Protein AF-A0AAV4QJQ6-F1 (afdb_monomer)

Mean predicted aligned error: 18.41 Å

Secondary structure (DSSP, 8-state):
--SSSHHHHHHHHHTSSSSS-PPEEP-PPTTEEEEEEEEEEEEETTTEEEEEEEEEEPPTT-EE-TT-EEEEEEPTTEEETTSS-SEEEEEEETTEEES---EEETT---------------------------------EEEE----TTEEEEETTEEP-TTEEEETT-EEEEEESSBTTBEEES-SEEE--SSSPPPGGGS-EEE-TT-

Foldseek 3Di:
DPDDPPVVVVVVVVVVPPFWKDWAFFADAVQKAWWDWDWDWDQDPPPGIDIDTDTDGDDGGDTGTAFDKIKIAGHPQWPFQLDDDRIDIWGHTRHATPPHGHIDGHNDHHDDPPPPPPPDDPDDDDDDDDDDDDDDPPFFWEFEAAPAPQKWKDQVPDTDDHGDIDTAFTKIAIDGPPPPQWDWDADRMDGRHPSYYDDNVNDTDTHGPVD

pLDDT: mean 72.31, std 17.63, range [29.42, 93.31]

Nearest PDB structures (foldseek):
  6sd3-assembly1_P  TM=2.361E-01  e=9.241E+00  Salmonella enterica subsp. enterica serovar Typhimurium

InterPro domains:
  IPR000436 Sushi/SCR/CCP domain [PF00084] (161-206)
  IPR000436 Sushi/SCR/CCP domain [PS50923] (140-208)
  IPR000436 Sushi/SCR/CCP domain [SM00032] (46-103)
  IPR000436 Sushi/SCR/CCP domain [SM00032] (140-206)
  IPR035976 Sushi/SCR/CCP superfamily [SSF57535] (61-105)

Organism: NCBI:txid1538125

Solvent-accessible surface area (backbone atoms only — not comparable to full-atom values): 12825 Å² total; per-residue (Å²): 144,89,81,72,73,67,66,60,55,56,59,62,59,66,67,69,71,79,71,81,70,36,51,16,65,41,63,90,35,62,57,33,37,44,31,47,78,43,83,46,74,49,78,41,100,86,78,44,76,49,74,48,79,42,79,43,76,59,63,71,71,43,75,39,53,50,73,39,74,45,36,37,38,28,39,94,73,24,6,38,47,5,56,76,52,36,60,47,77,28,30,19,51,67,39,37,55,42,65,73,79,43,38,29,53,64,78,42,83,66,75,80,85,76,77,76,82,76,87,65,83,83,81,82,83,86,85,87,83,89,81,91,76,82,93,78,89,71,90,38,44,19,34,40,61,62,84,60,80,51,48,42,42,25,49,82,91,45,74,57,50,70,73,34,75,39,49,62,73,43,50,37,41,56,43,40,68,54,75,88,67,38,44,76,51,66,60,56,59,52,62,30,80,78,55,44,64,58,59,64,84,74,54,47,42,64,41,53,88,88,114

Sequence (211 aa):
MKSFFIIIAFLGILLKTLAENSNCIVYKIYNGAFTESIEKSEWGMFTGTERWLENVQIDIGKTKGHGDYINVTCNTGYSFQGKGLNTNQVQCLNGKFHPNPVCLINGTIYQEETVPISNTSPTVTPETTITPQADDNTTCTCTYEDLNYNLVAYAGLTRLKYGSEVNRGEKVEFYCLLSGFSKLNGPTEITCQNCKAWDPSEFPTCVNPMA

Radius of gyration: 25.13 Å; Cα contacts (8 Å, |Δi|>4): 368; chains: 1; bounding box: 89×36×56 Å

Structure (mmCIF, N/CA/C/O backbone):
data_AF-A0AAV4QJQ6-F1
#
_entry.id   AF-A0AAV4QJQ6-F1
#
loop_
_atom_site.group_PDB
_atom_site.id
_atom_site.type_symbol
_atom_site.label_atom_id
_atom_site.label_alt_id
_atom_site.label_comp_id
_atom_site.label_asym_id
_atom_site.label_entity_id
_atom_site.label_seq_id
_atom_site.pdbx_PDB_ins_code
_atom_site.Cartn_x
_atom_site.Cartn_y
_atom_site.Cartn_z
_atom_site.occupancy
_atom_site.B_iso_or_equiv
_atom_site.auth_seq_id
_atom_site.auth_comp_id
_atom_site.auth_asym_id
_atom_site.auth_atom_id
_atom_site.pdbx_PDB_model_num
ATOM 1 N N . MET A 1 1 ? -58.424 -11.046 -21.304 1.00 44.75 1 MET A N 1
ATOM 2 C CA . MET A 1 1 ? -57.464 -10.507 -20.313 1.00 44.75 1 MET A CA 1
ATOM 3 C C . MET A 1 1 ? -56.280 -11.466 -20.161 1.00 44.75 1 MET A C 1
ATOM 5 O O . MET A 1 1 ? -56.270 -12.265 -19.240 1.00 44.75 1 MET A O 1
ATOM 9 N N . LYS A 1 2 ? -55.319 -11.465 -21.096 1.00 44.31 2 LYS A N 1
ATOM 10 C CA . LYS A 1 2 ? -54.079 -12.274 -21.027 1.00 44.31 2 LYS A CA 1
ATOM 11 C C . LYS A 1 2 ? -52.967 -11.604 -21.856 1.00 44.31 2 LYS A C 1
ATOM 13 O O . LYS A 1 2 ? -52.441 -12.210 -22.772 1.00 44.31 2 LYS A O 1
ATOM 18 N N . SER A 1 3 ? -52.656 -10.332 -21.593 1.00 45.31 3 SER A N 1
ATOM 19 C CA . SER A 1 3 ? -51.601 -9.624 -22.355 1.00 45.31 3 SER A CA 1
ATOM 20 C C . SER A 1 3 ? -50.766 -8.626 -21.551 1.00 45.31 3 SER A C 1
ATOM 22 O O . SER A 1 3 ? -50.006 -7.881 -22.149 1.00 45.31 3 SER A O 1
ATOM 24 N N . PHE A 1 4 ? -50.845 -8.615 -20.216 1.00 39.97 4 PHE A N 1
ATOM 25 C CA . PHE A 1 4 ? -50.049 -7.682 -19.398 1.00 39.97 4 PHE A CA 1
ATOM 26 C C . PHE A 1 4 ? -48.950 -8.340 -18.548 1.00 39.97 4 PHE A C 1
ATOM 28 O O . PHE A 1 4 ? -48.072 -7.644 -18.054 1.00 39.97 4 PHE A O 1
ATOM 35 N N . PHE A 1 5 ? -48.924 -9.672 -18.430 1.00 38.09 5 PHE A N 1
ATOM 36 C CA . PHE A 1 5 ? -47.945 -10.368 -17.580 1.00 38.09 5 PHE A CA 1
ATOM 37 C C . PHE A 1 5 ? -46.619 -10.725 -18.270 1.00 38.09 5 PHE A C 1
ATOM 39 O O . PHE A 1 5 ? -45.656 -11.056 -17.588 1.00 38.09 5 PHE A O 1
ATOM 46 N N . ILE A 1 6 ? -46.528 -10.633 -19.601 1.00 42.44 6 ILE A N 1
ATOM 47 C CA . ILE A 1 6 ? -45.316 -11.047 -20.337 1.00 42.44 6 ILE A CA 1
ATOM 48 C C . ILE A 1 6 ? -44.263 -9.924 -20.388 1.00 42.44 6 ILE A C 1
ATOM 50 O O . ILE A 1 6 ? -43.070 -10.205 -20.437 1.00 42.44 6 ILE A O 1
ATOM 54 N N . ILE A 1 7 ? -44.669 -8.652 -20.289 1.00 42.16 7 ILE A N 1
ATOM 55 C CA . ILE A 1 7 ? -43.737 -7.513 -20.396 1.00 42.16 7 ILE A CA 1
ATOM 56 C C . ILE A 1 7 ? -42.901 -7.341 -19.112 1.00 42.16 7 ILE A C 1
ATOM 58 O O . ILE A 1 7 ? -41.736 -6.956 -19.180 1.00 42.16 7 ILE A O 1
ATOM 62 N N . ILE A 1 8 ? -43.440 -7.707 -17.943 1.00 44.53 8 ILE A N 1
ATOM 63 C CA . ILE A 1 8 ? -42.733 -7.547 -16.658 1.00 44.53 8 ILE A CA 1
ATOM 64 C C . ILE A 1 8 ? -41.643 -8.622 -16.477 1.00 44.53 8 ILE A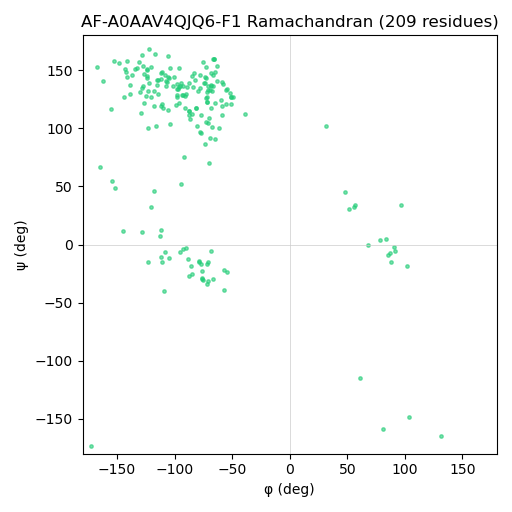 C 1
ATOM 66 O O . ILE A 1 8 ? -40.609 -8.358 -15.866 1.00 44.53 8 ILE A O 1
ATOM 70 N N . ALA A 1 9 ? -41.814 -9.811 -17.066 1.00 42.19 9 ALA A N 1
ATOM 71 C CA . ALA A 1 9 ? -40.825 -10.885 -16.967 1.00 42.19 9 ALA A CA 1
ATOM 72 C C . ALA A 1 9 ? -39.554 -10.607 -17.791 1.00 42.19 9 ALA A C 1
ATOM 74 O O . ALA A 1 9 ? -38.458 -10.948 -17.355 1.00 42.19 9 ALA A O 1
ATOM 75 N N . PHE A 1 10 ? -39.666 -9.936 -18.943 1.00 40.88 10 PHE A N 1
ATOM 76 C CA . PHE A 1 10 ? -38.496 -9.606 -19.767 1.00 40.88 10 PHE A CA 1
ATOM 77 C C . PHE A 1 10 ? -37.670 -8.438 -19.211 1.00 40.88 10 PHE A C 1
ATOM 79 O O . PHE A 1 10 ? -36.449 -8.448 -19.357 1.00 40.88 10 PHE A O 1
ATOM 86 N N . LEU A 1 11 ? -38.287 -7.484 -18.501 1.00 40.75 11 LEU A N 1
ATOM 87 C CA . LEU A 1 11 ? -37.540 -6.411 -17.831 1.00 40.75 11 LEU A CA 1
ATOM 88 C C . LEU A 1 11 ? -36.753 -6.920 -16.608 1.00 40.75 11 LEU A C 1
ATOM 90 O O . LEU A 1 11 ? -35.673 -6.416 -16.316 1.00 40.75 11 LEU A O 1
ATOM 94 N N . GLY A 1 12 ? -37.262 -7.948 -15.920 1.00 36.94 12 GLY A N 1
ATOM 95 C CA . GLY A 1 12 ? -36.580 -8.573 -14.780 1.00 36.94 12 GLY A CA 1
ATOM 96 C C . GLY A 1 12 ? -35.420 -9.499 -15.163 1.00 36.94 12 GLY A C 1
ATOM 97 O O . GLY A 1 12 ? -34.522 -9.719 -14.352 1.00 36.94 12 GLY A O 1
ATOM 98 N N . ILE A 1 13 ? -35.407 -10.027 -16.392 1.00 41.34 13 ILE A N 1
ATOM 99 C CA . ILE A 1 13 ? -34.325 -10.895 -16.888 1.00 41.34 13 ILE A CA 1
ATOM 100 C C . ILE A 1 13 ? -33.188 -10.066 -17.506 1.00 41.34 13 ILE A C 1
ATOM 102 O O . ILE A 1 13 ? -32.036 -10.479 -17.421 1.00 41.34 13 ILE A O 1
ATOM 106 N N . LEU A 1 14 ? -33.462 -8.862 -18.029 1.00 41.78 14 LEU A N 1
ATOM 107 C CA . LEU A 1 14 ? -32.411 -7.989 -18.574 1.00 41.78 14 LEU A CA 1
ATOM 108 C C . LEU A 1 14 ? -31.582 -7.247 -17.503 1.00 41.78 14 LEU A C 1
ATOM 110 O O . LEU A 1 14 ? -30.497 -6.763 -17.805 1.00 41.78 14 LEU A O 1
ATOM 114 N N . LEU A 1 15 ? -32.061 -7.167 -16.256 1.00 40.50 15 LEU A N 1
ATOM 115 C CA . LEU A 1 15 ? -31.358 -6.508 -15.141 1.00 40.50 15 LEU A CA 1
ATOM 116 C C . LEU A 1 15 ? -30.473 -7.454 -14.308 1.00 40.50 15 LEU A C 1
ATOM 118 O O . LEU A 1 15 ? -29.760 -6.989 -13.423 1.00 40.50 15 LEU A O 1
ATOM 122 N N . LYS A 1 16 ? -30.475 -8.766 -14.591 1.00 37.44 16 LYS A N 1
ATOM 123 C CA . LYS A 1 16 ? -29.603 -9.743 -13.909 1.00 37.44 16 LYS A CA 1
ATOM 124 C C . LYS A 1 16 ? -28.241 -9.966 -14.578 1.00 37.44 16 LYS A C 1
ATOM 126 O O . LYS A 1 16 ? -27.417 -10.671 -14.013 1.00 37.44 16 LYS A O 1
ATOM 131 N N . THR A 1 17 ? -27.966 -9.336 -15.718 1.00 42.41 17 THR A N 1
ATOM 132 C CA . THR A 1 17 ? -26.689 -9.443 -16.455 1.00 42.41 17 THR A CA 1
ATOM 133 C C . THR A 1 17 ? -25.964 -8.098 -16.564 1.00 42.41 17 THR A C 1
ATOM 135 O O . THR A 1 17 ? -25.519 -7.709 -17.638 1.00 42.41 17 THR A O 1
ATOM 138 N N . LEU A 1 18 ? -25.871 -7.357 -15.455 1.00 44.66 18 LEU A N 1
ATOM 139 C CA . LEU A 1 18 ? -24.962 -6.204 -15.314 1.00 44.66 18 LEU A CA 1
ATOM 140 C C . LEU A 1 18 ? -24.088 -6.284 -14.052 1.00 44.66 18 LEU A C 1
ATOM 142 O O . LEU A 1 18 ? -23.409 -5.322 -13.702 1.00 44.66 18 LEU A O 1
ATOM 146 N N . ALA A 1 19 ? -24.078 -7.430 -13.375 1.00 52.38 19 ALA A N 1
ATOM 147 C CA . ALA A 1 19 ? -22.973 -7.794 -12.504 1.00 52.38 19 ALA A CA 1
ATOM 148 C C . ALA A 1 19 ? -22.024 -8.695 -13.311 1.00 52.38 19 ALA A C 1
ATOM 150 O O . ALA A 1 19 ? -22.484 -9.413 -14.190 1.00 52.38 19 ALA A O 1
ATOM 151 N N . GLU A 1 20 ? -20.736 -8.686 -12.968 1.00 57.84 20 GLU A N 1
ATOM 152 C CA . GLU A 1 20 ? -19.750 -9.730 -13.326 1.00 57.84 20 GLU A CA 1
ATOM 153 C C . GLU A 1 20 ? -18.852 -9.515 -14.552 1.00 57.84 20 GLU A C 1
ATOM 155 O O . GLU A 1 20 ? -18.457 -10.481 -15.180 1.00 57.84 20 GLU A O 1
ATOM 160 N N . ASN A 1 21 ? -18.446 -8.279 -14.863 1.00 62.12 21 ASN A N 1
ATOM 161 C CA . ASN A 1 21 ? -17.203 -8.023 -15.621 1.00 62.12 21 ASN A CA 1
ATOM 162 C C . ASN A 1 21 ? -16.608 -6.651 -15.251 1.00 62.12 21 ASN A C 1
ATOM 164 O O . ASN A 1 21 ? -16.321 -5.819 -16.109 1.00 62.12 21 ASN A O 1
ATOM 168 N N . SER A 1 22 ? -16.487 -6.356 -13.954 1.00 79.00 22 SER A N 1
ATOM 169 C CA . SER A 1 22 ? -15.869 -5.107 -13.501 1.00 79.00 22 SER A CA 1
ATOM 170 C C . SER A 1 22 ? -14.343 -5.183 -13.582 1.00 79.00 22 SER A C 1
ATOM 172 O O . SER A 1 22 ? -13.722 -6.160 -13.153 1.00 79.00 22 SER A O 1
ATOM 174 N N . ASN A 1 23 ? -13.747 -4.117 -14.117 1.00 84.88 23 ASN A N 1
ATOM 175 C CA . ASN A 1 23 ? -12.301 -3.921 -14.150 1.00 84.88 23 ASN A CA 1
ATOM 176 C C . ASN A 1 23 ? -11.760 -3.690 -12.734 1.00 84.88 23 ASN A C 1
ATOM 178 O O . ASN A 1 23 ? -12.422 -3.070 -11.901 1.00 84.88 23 ASN A O 1
ATOM 182 N N . CYS A 1 24 ? -10.537 -4.140 -12.477 1.00 85.62 24 CYS A N 1
ATOM 183 C CA . CYS A 1 24 ? -9.849 -3.932 -11.210 1.00 85.62 24 CYS A CA 1
ATOM 184 C C . CYS A 1 24 ? -8.991 -2.679 -11.287 1.00 85.62 24 CYS A C 1
ATOM 186 O O . CYS A 1 24 ? -8.282 -2.465 -12.269 1.00 85.62 24 CYS A O 1
ATOM 188 N N . ILE A 1 25 ? -9.032 -1.862 -10.242 1.00 83.31 25 ILE A N 1
ATOM 189 C CA . ILE A 1 25 ? -8.206 -0.660 -10.138 1.00 83.31 25 ILE A CA 1
ATOM 190 C C . ILE A 1 25 ? -6.931 -1.027 -9.385 1.00 83.31 25 ILE A C 1
ATOM 192 O O . ILE A 1 25 ? -6.991 -1.602 -8.301 1.00 83.31 25 ILE A O 1
ATOM 196 N N . VAL A 1 26 ? -5.776 -0.694 -9.952 1.00 83.56 26 VAL A N 1
ATOM 197 C CA . VAL A 1 26 ? -4.468 -0.838 -9.311 1.00 83.56 26 VAL A CA 1
ATOM 198 C C . VAL A 1 26 ? -4.407 0.100 -8.109 1.00 83.56 26 VAL A C 1
ATOM 200 O O . VAL A 1 26 ? -4.561 1.315 -8.244 1.00 83.56 26 VAL A O 1
ATOM 203 N N . TYR A 1 27 ? -4.168 -0.471 -6.932 1.00 79.38 27 TYR A N 1
ATOM 204 C CA . TYR A 1 27 ? -4.063 0.249 -5.665 1.00 79.38 27 TYR A CA 1
ATOM 205 C C . TYR A 1 27 ? -2.709 0.006 -4.994 1.00 79.38 27 TYR A C 1
ATOM 207 O O . TYR A 1 27 ? -1.937 -0.868 -5.384 1.00 79.38 27 TYR A O 1
ATOM 215 N N . LYS A 1 28 ? -2.396 0.794 -3.965 1.00 77.06 28 LYS A N 1
ATOM 216 C CA . LYS A 1 28 ? -1.140 0.661 -3.220 1.00 77.06 28 LYS A CA 1
ATOM 217 C C . LYS A 1 28 ? -1.155 -0.593 -2.339 1.00 77.06 28 LYS A C 1
ATOM 219 O O . LYS A 1 28 ? -2.037 -0.742 -1.498 1.00 77.06 28 LYS A O 1
ATOM 224 N N . ILE A 1 29 ? -0.148 -1.456 -2.477 1.00 77.94 29 ILE A N 1
ATOM 225 C CA . ILE A 1 29 ? 0.049 -2.636 -1.621 1.00 77.94 29 ILE A CA 1
ATOM 226 C C . ILE A 1 29 ? 1.051 -2.282 -0.516 1.00 77.94 29 ILE A C 1
ATOM 228 O O . ILE A 1 29 ? 2.077 -1.652 -0.764 1.00 77.94 29 ILE A O 1
ATOM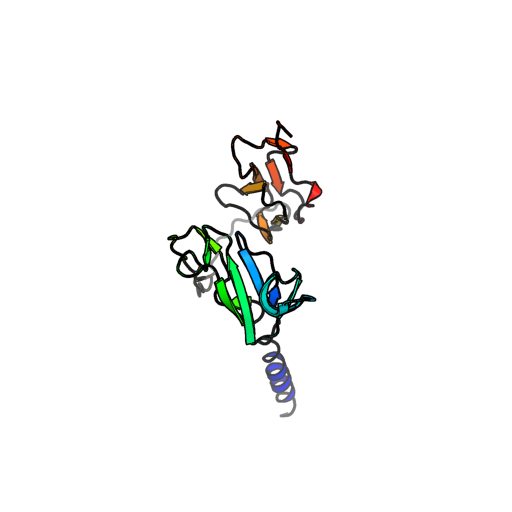 232 N N . TYR A 1 30 ? 0.769 -2.664 0.731 1.00 73.44 30 TYR A N 1
ATOM 233 C CA . TYR A 1 30 ? 1.729 -2.466 1.819 1.00 73.44 30 TYR A CA 1
ATOM 234 C C . TYR A 1 30 ? 2.897 -3.442 1.665 1.00 73.44 30 TYR A C 1
ATOM 236 O O . TYR A 1 30 ? 2.662 -4.630 1.480 1.00 73.44 30 TYR A O 1
ATOM 244 N N . ASN A 1 31 ? 4.137 -2.948 1.753 1.00 83.44 31 ASN A N 1
ATOM 245 C CA . ASN A 1 31 ? 5.369 -3.719 1.537 1.00 83.44 31 ASN A CA 1
ATOM 246 C C . ASN A 1 31 ? 5.451 -4.435 0.183 1.00 83.44 31 ASN A C 1
ATOM 248 O O . ASN A 1 31 ? 6.058 -5.500 0.088 1.00 83.44 31 ASN A O 1
ATOM 252 N N . GLY A 1 32 ? 4.855 -3.857 -0.855 1.00 85.88 32 GLY A N 1
ATOM 253 C CA . GLY A 1 32 ? 4.964 -4.356 -2.215 1.00 85.88 32 GLY A CA 1
ATOM 254 C C . GLY A 1 32 ? 4.328 -3.412 -3.223 1.00 85.88 32 GLY A C 1
ATOM 255 O O . GLY A 1 32 ? 3.899 -2.312 -2.884 1.00 85.88 32 GLY A O 1
ATOM 256 N N . ALA A 1 33 ? 4.262 -3.846 -4.471 1.00 89.25 33 ALA A N 1
ATOM 257 C CA . ALA A 1 33 ? 3.616 -3.110 -5.544 1.00 89.25 33 ALA A CA 1
ATOM 258 C C . ALA A 1 33 ? 3.107 -4.062 -6.622 1.00 89.25 33 ALA A C 1
ATOM 260 O O . ALA A 1 33 ? 3.617 -5.173 -6.783 1.00 89.25 33 ALA A O 1
ATOM 261 N N . PHE A 1 34 ? 2.132 -3.592 -7.394 1.00 91.69 34 PHE A N 1
ATOM 262 C CA . PHE A 1 34 ? 1.820 -4.206 -8.673 1.00 91.69 34 PHE A CA 1
ATOM 263 C C . PHE A 1 34 ? 2.939 -3.893 -9.666 1.00 91.69 34 PHE A C 1
ATOM 265 O O . PHE A 1 34 ? 3.383 -2.750 -9.773 1.00 91.69 34 PHE A O 1
ATOM 272 N N . THR A 1 35 ? 3.395 -4.911 -10.381 1.00 91.44 35 THR A N 1
ATOM 273 C CA . THR A 1 35 ? 4.521 -4.829 -11.309 1.00 91.44 35 THR A CA 1
ATOM 274 C C . THR A 1 35 ? 4.201 -5.525 -12.626 1.00 91.44 35 THR A C 1
ATOM 276 O O . THR A 1 35 ? 3.444 -6.496 -12.648 1.00 91.44 35 THR A O 1
ATOM 279 N N . GLU A 1 36 ? 4.813 -5.066 -13.711 1.00 90.75 36 GLU A N 1
ATOM 280 C CA . GLU A 1 36 ? 4.850 -5.759 -15.000 1.00 90.75 36 GLU A CA 1
ATOM 281 C C . GLU A 1 36 ? 6.292 -5.966 -15.455 1.00 90.75 36 GLU A C 1
ATOM 283 O O . GLU A 1 36 ? 7.164 -5.139 -15.191 1.00 90.75 36 GLU A O 1
ATOM 288 N N . SER A 1 37 ? 6.544 -7.090 -16.120 1.00 85.06 37 SER A N 1
ATOM 289 C CA . SER A 1 37 ? 7.848 -7.380 -16.707 1.00 85.06 37 SER A CA 1
ATOM 290 C C . SER A 1 37 ? 7.895 -6.786 -18.110 1.00 85.06 37 SER A C 1
ATOM 292 O O . SER A 1 37 ? 7.156 -7.225 -18.990 1.00 85.06 37 SER A O 1
ATOM 294 N N . ILE A 1 38 ? 8.762 -5.801 -18.316 1.00 86.62 38 ILE A N 1
ATOM 295 C CA . ILE A 1 38 ? 9.015 -5.199 -19.625 1.00 86.62 38 ILE A CA 1
ATOM 296 C C . ILE A 1 38 ? 10.386 -5.632 -20.139 1.00 86.62 38 ILE A C 1
ATOM 298 O O . ILE A 1 38 ? 11.345 -5.732 -19.374 1.00 86.62 38 ILE A O 1
ATOM 302 N N . GLU A 1 39 ? 10.487 -5.897 -21.439 1.00 90.81 39 GLU A N 1
ATOM 303 C CA . GLU A 1 39 ? 11.773 -6.129 -22.094 1.00 90.81 39 GLU A CA 1
ATOM 304 C C . GLU A 1 39 ? 12.410 -4.774 -22.407 1.00 90.81 39 GLU A C 1
ATOM 306 O O . GLU A 1 39 ? 11.855 -3.969 -23.158 1.00 90.81 39 GLU A O 1
ATOM 311 N N . LYS A 1 40 ? 13.571 -4.510 -21.809 1.00 89.81 40 LYS A N 1
ATOM 312 C CA . LYS A 1 40 ? 14.409 -3.364 -22.149 1.00 89.81 40 LYS A CA 1
ATOM 313 C C . LYS A 1 40 ? 15.590 -3.822 -22.982 1.00 89.81 40 LYS A C 1
ATOM 315 O O . LYS A 1 40 ? 16.063 -4.953 -22.865 1.00 89.81 40 LYS A O 1
ATOM 320 N N . SER A 1 41 ? 16.069 -2.914 -23.821 1.00 89.25 41 SER A N 1
ATOM 321 C CA . SER A 1 41 ? 17.285 -3.124 -24.585 1.00 89.25 41 SER A CA 1
ATOM 322 C C . SER A 1 41 ? 18.124 -1.863 -24.619 1.00 89.25 41 SER A C 1
ATOM 324 O O . SER A 1 41 ? 17.588 -0.785 -24.880 1.00 89.25 41 SER A O 1
ATOM 326 N N . GLU A 1 42 ? 19.426 -2.011 -24.445 1.00 93.31 42 GLU A N 1
ATOM 327 C CA . GLU A 1 42 ? 20.397 -0.930 -24.577 1.00 93.31 42 GLU A CA 1
ATOM 328 C C . GLU A 1 42 ? 21.453 -1.316 -25.606 1.00 93.31 42 GLU A C 1
ATOM 330 O O . GLU A 1 42 ? 21.812 -2.485 -25.755 1.00 93.31 42 GLU A O 1
ATOM 335 N N . TRP A 1 43 ? 21.906 -0.329 -26.377 1.00 89.69 43 TRP A N 1
ATOM 336 C CA . TRP A 1 43 ? 22.926 -0.529 -27.396 1.00 89.69 43 TRP A CA 1
ATOM 337 C C . TRP A 1 43 ? 24.252 0.059 -26.925 1.00 89.69 43 TRP A C 1
ATOM 339 O O . TRP A 1 43 ? 24.376 1.272 -26.758 1.00 89.69 43 TRP A O 1
ATOM 349 N N . GLY A 1 44 ? 25.247 -0.807 -26.748 1.00 85.94 44 GLY A N 1
ATOM 350 C CA . GLY A 1 44 ? 26.619 -0.419 -26.463 1.00 85.94 44 GLY A CA 1
ATOM 351 C C . GLY A 1 44 ? 27.467 -0.403 -27.733 1.00 85.94 44 GLY A C 1
ATOM 352 O O . GLY A 1 44 ? 27.482 -1.367 -28.499 1.00 85.94 44 GLY A O 1
ATOM 353 N N . MET A 1 45 ? 28.245 0.668 -27.918 1.00 75.75 45 MET A N 1
ATOM 354 C CA . MET A 1 45 ? 29.095 0.888 -29.101 1.00 75.75 45 MET A CA 1
ATOM 355 C C . MET A 1 45 ? 30.118 -0.236 -29.358 1.00 75.75 45 MET A C 1
ATOM 357 O O . MET A 1 45 ? 30.564 -0.408 -30.490 1.00 75.75 45 MET A O 1
ATOM 361 N N . PHE A 1 46 ? 30.463 -1.018 -28.328 1.00 84.50 46 PHE A N 1
ATOM 362 C CA . PHE A 1 46 ? 31.409 -2.138 -28.409 1.00 84.50 46 PHE A CA 1
ATOM 363 C C . PHE A 1 46 ? 30.830 -3.492 -27.964 1.00 84.50 46 PHE A C 1
ATOM 365 O O . PHE A 1 46 ? 31.431 -4.521 -28.258 1.00 84.50 46 PHE A O 1
ATOM 372 N N . THR A 1 47 ? 29.686 -3.513 -27.270 1.00 82.69 47 THR A N 1
ATOM 373 C CA . THR A 1 47 ? 29.062 -4.733 -26.716 1.00 82.69 47 THR A CA 1
ATOM 374 C C . THR A 1 47 ? 27.834 -5.201 -27.503 1.00 82.69 47 THR A C 1
ATOM 376 O O . THR A 1 47 ? 27.399 -6.337 -27.338 1.00 82.69 47 THR A O 1
ATOM 379 N N . GLY A 1 48 ? 27.312 -4.380 -28.421 1.00 88.44 48 GLY A N 1
ATOM 380 C CA . GLY A 1 48 ? 26.107 -4.694 -29.187 1.00 88.44 48 GLY A CA 1
ATOM 381 C C . GLY A 1 48 ? 24.825 -4.399 -28.403 1.00 88.44 48 GLY A C 1
ATOM 382 O O . GLY A 1 48 ? 24.820 -3.573 -27.494 1.00 88.44 48 GLY A O 1
ATOM 383 N N . THR A 1 49 ? 23.712 -5.022 -28.798 1.00 87.06 49 THR A N 1
ATOM 384 C CA . THR A 1 49 ? 22.421 -4.844 -28.116 1.00 87.06 49 THR A CA 1
ATOM 385 C C . THR A 1 49 ? 22.290 -5.831 -26.965 1.00 87.06 49 THR A C 1
ATOM 387 O O . THR A 1 49 ? 22.121 -7.029 -27.192 1.00 87.06 49 THR A O 1
ATOM 390 N N . GLU A 1 50 ? 22.303 -5.322 -25.742 1.00 88.69 50 GLU A N 1
ATOM 391 C CA . GLU A 1 50 ? 21.954 -6.083 -24.547 1.00 88.69 50 GLU A CA 1
ATOM 392 C C . GLU A 1 50 ? 20.444 -5.991 -24.318 1.00 88.69 50 GLU A C 1
ATOM 394 O O . GLU A 1 50 ? 19.840 -4.940 -24.531 1.00 88.69 50 GLU A O 1
ATOM 399 N N . ARG A 1 51 ? 19.818 -7.108 -23.931 1.00 90.00 51 ARG A N 1
ATOM 400 C CA . ARG A 1 51 ? 18.382 -7.196 -23.639 1.00 90.00 51 ARG A CA 1
ATOM 401 C C . ARG A 1 51 ? 18.174 -7.819 -22.272 1.00 90.00 51 ARG A C 1
ATOM 403 O O . ARG A 1 51 ? 18.814 -8.820 -21.955 1.00 90.00 51 ARG A O 1
ATOM 410 N N . TRP A 1 52 ? 17.270 -7.258 -21.482 1.00 86.50 52 TRP A N 1
ATOM 411 C CA . TRP A 1 52 ? 16.931 -7.776 -20.161 1.00 86.50 52 TRP A CA 1
ATOM 412 C C . TRP A 1 52 ? 15.466 -7.514 -19.822 1.00 86.50 52 TRP A C 1
ATOM 414 O O . TRP A 1 52 ? 14.834 -6.601 -20.351 1.00 86.50 52 TRP A O 1
ATOM 424 N N . LEU A 1 53 ? 14.923 -8.333 -18.923 1.00 84.75 53 LEU A N 1
ATOM 425 C CA . LEU A 1 53 ? 13.591 -8.134 -18.362 1.00 84.75 53 LEU A CA 1
ATOM 426 C C . LEU A 1 53 ? 13.704 -7.297 -17.092 1.00 84.75 53 LEU A C 1
ATOM 428 O O . LEU A 1 53 ? 14.461 -7.632 -16.182 1.00 84.75 53 LEU A O 1
ATOM 432 N N . GLU A 1 54 ? 12.925 -6.228 -17.018 1.00 84.00 54 GLU A N 1
ATOM 433 C CA . GLU A 1 54 ? 12.826 -5.373 -15.843 1.00 84.00 54 GLU A CA 1
ATOM 434 C C . GLU A 1 54 ? 11.398 -5.403 -15.307 1.00 84.00 54 GLU A C 1
ATOM 436 O O . GLU A 1 54 ? 10.441 -5.259 -16.064 1.00 84.00 54 GLU A O 1
ATOM 441 N N . ASN A 1 55 ? 11.246 -5.590 -13.995 1.00 81.50 55 ASN A N 1
ATOM 442 C CA . ASN A 1 55 ? 9.948 -5.467 -13.342 1.00 81.50 55 ASN A CA 1
ATOM 443 C C . ASN A 1 55 ? 9.721 -4.006 -12.963 1.00 81.50 55 ASN A C 1
ATOM 445 O O . ASN A 1 55 ? 10.351 -3.503 -12.034 1.00 81.50 55 ASN A O 1
ATOM 449 N N . VAL A 1 56 ? 8.816 -3.340 -13.671 1.00 87.75 56 VAL A N 1
ATOM 450 C CA . VAL A 1 56 ? 8.447 -1.946 -13.409 1.00 87.75 56 VAL A CA 1
ATOM 451 C C . VAL A 1 56 ? 7.146 -1.875 -12.628 1.00 87.75 56 VAL A C 1
ATOM 453 O O . VAL A 1 56 ? 6.257 -2.707 -12.806 1.00 87.75 56 VAL A O 1
ATOM 456 N N . GLN A 1 57 ? 7.039 -0.896 -11.730 1.00 88.75 57 GLN A N 1
ATOM 457 C CA . GLN A 1 57 ? 5.818 -0.665 -10.965 1.00 88.75 57 GLN A CA 1
ATOM 458 C C . GLN A 1 57 ? 4.740 -0.045 -11.851 1.00 88.75 57 GLN A C 1
ATOM 460 O O . GLN A 1 57 ? 5.019 0.842 -12.653 1.00 88.75 57 GLN A O 1
ATOM 465 N N . ILE A 1 58 ? 3.508 -0.515 -11.683 1.00 88.50 58 ILE A N 1
ATOM 466 C CA . ILE A 1 58 ? 2.350 0.001 -12.412 1.00 88.50 58 ILE A CA 1
ATOM 467 C C . ILE A 1 58 ? 1.750 1.163 -11.624 1.00 88.50 58 ILE A C 1
ATOM 469 O O . ILE A 1 58 ? 1.562 1.067 -10.409 1.00 88.50 58 ILE A O 1
ATOM 473 N N . ASP A 1 59 ? 1.416 2.244 -12.328 1.00 81.00 59 ASP A N 1
ATOM 474 C CA . ASP A 1 59 ? 0.825 3.432 -11.719 1.00 81.00 59 ASP A CA 1
ATOM 475 C C . ASP A 1 59 ? -0.495 3.120 -10.997 1.00 81.00 59 ASP A C 1
ATOM 477 O O . ASP A 1 59 ? -1.367 2.396 -11.493 1.00 81.00 59 ASP A O 1
ATOM 481 N N . ILE A 1 60 ? -0.671 3.742 -9.831 1.00 78.31 60 ILE A N 1
ATOM 482 C CA . ILE A 1 60 ? -1.916 3.678 -9.061 1.00 78.31 60 ILE A CA 1
ATOM 483 C C . ILE A 1 60 ? -3.053 4.308 -9.878 1.00 78.31 60 ILE A C 1
ATOM 485 O O . ILE A 1 60 ? -2.871 5.318 -10.555 1.00 78.31 60 ILE A O 1
ATOM 489 N N . GLY A 1 61 ? -4.242 3.710 -9.811 1.00 73.31 61 GLY A N 1
ATOM 490 C CA . GLY A 1 61 ? -5.426 4.174 -10.536 1.00 73.31 61 GLY A CA 1
ATOM 491 C C . GLY A 1 61 ? -5.553 3.618 -11.957 1.00 73.31 61 GLY A C 1
ATOM 492 O O . GLY A 1 61 ? -6.600 3.789 -12.581 1.00 73.31 61 GLY A O 1
ATOM 493 N N . LYS A 1 62 ? -4.540 2.907 -12.473 1.00 81.56 62 LYS A N 1
ATOM 494 C CA . LYS A 1 62 ? -4.672 2.147 -13.726 1.00 81.56 62 LYS A CA 1
ATOM 495 C C . LYS A 1 62 ? -5.685 1.021 -13.563 1.00 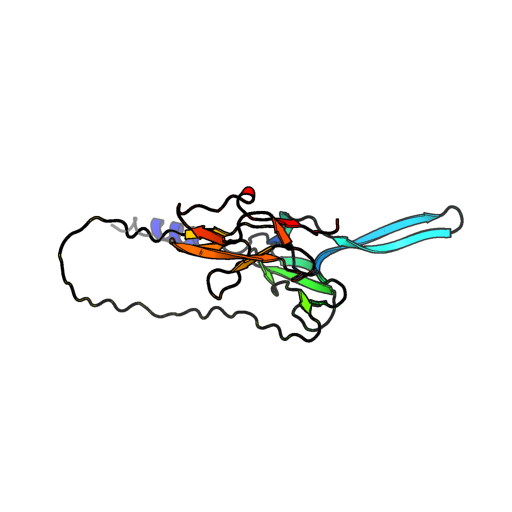81.56 62 LYS A C 1
ATOM 497 O O . LYS A 1 62 ? -5.820 0.446 -12.487 1.00 81.56 62 LYS A O 1
ATOM 502 N N . THR A 1 63 ? -6.379 0.682 -14.641 1.00 85.50 63 THR A N 1
ATOM 503 C CA . THR A 1 63 ? -7.368 -0.396 -14.650 1.00 85.50 63 THR A CA 1
ATOM 504 C C . THR A 1 63 ? -6.828 -1.635 -15.355 1.00 85.50 63 THR A C 1
ATOM 506 O O . THR A 1 63 ? -6.095 -1.540 -16.340 1.00 85.50 63 THR A O 1
ATOM 509 N N . LYS A 1 64 ? -7.193 -2.808 -14.839 1.00 87.12 64 LYS A N 1
ATOM 510 C CA . LYS A 1 64 ? -7.000 -4.109 -15.481 1.00 87.12 64 LYS A CA 1
ATOM 511 C C . LYS A 1 64 ? -8.359 -4.719 -15.787 1.00 87.12 64 LYS A C 1
ATOM 513 O O . LYS A 1 64 ? -9.281 -4.606 -14.977 1.00 87.12 64 LYS A O 1
ATOM 518 N N . GLY A 1 65 ? -8.484 -5.299 -16.973 1.00 86.06 65 GLY A N 1
ATOM 519 C CA . GLY A 1 65 ? -9.701 -5.948 -17.427 1.00 86.06 65 GLY A CA 1
ATOM 520 C C . GLY A 1 65 ? -10.046 -7.149 -16.557 1.00 86.06 65 GLY A C 1
ATOM 521 O O . GLY A 1 65 ? -9.174 -7.766 -15.945 1.00 86.06 65 GLY A O 1
ATOM 522 N N . HIS A 1 66 ? -11.329 -7.492 -16.500 1.00 86.75 66 HIS A N 1
ATOM 523 C CA . HIS A 1 66 ? -11.735 -8.767 -15.922 1.00 86.75 66 HIS A CA 1
ATOM 524 C C . HIS A 1 66 ? -11.005 -9.932 -16.616 1.00 86.75 66 HIS A C 1
ATOM 526 O O . HIS A 1 66 ? -10.937 -9.983 -17.842 1.00 86.75 66 HIS A O 1
ATOM 532 N N . GLY A 1 67 ? -10.466 -10.862 -15.829 1.00 87.25 67 GLY A N 1
ATOM 533 C CA . GLY A 1 67 ? -9.674 -11.996 -16.298 1.00 87.25 67 GLY A CA 1
ATOM 534 C C . GLY A 1 67 ? -8.175 -11.713 -16.441 1.00 87.25 67 GLY A C 1
ATOM 535 O O . GLY A 1 67 ? -7.407 -12.675 -16.494 1.00 87.25 67 GLY A O 1
ATOM 536 N N . ASP A 1 68 ? -7.749 -10.442 -16.438 1.00 90.25 68 ASP A N 1
ATOM 537 C CA . ASP A 1 68 ? -6.338 -10.067 -16.578 1.00 90.25 68 ASP A CA 1
ATOM 538 C C . ASP A 1 68 ? -5.509 -10.519 -15.379 1.00 90.25 68 ASP A C 1
ATOM 540 O O . ASP A 1 68 ? -5.945 -10.453 -14.226 1.00 90.25 68 ASP A O 1
ATOM 544 N N . TYR A 1 69 ? -4.261 -10.884 -15.656 1.00 91.69 69 TYR A N 1
ATOM 545 C CA . TYR A 1 69 ? -3.276 -11.202 -14.636 1.00 91.69 69 TYR A CA 1
ATOM 546 C C . TYR A 1 69 ? -2.244 -10.083 -14.478 1.00 91.69 69 TYR A C 1
ATOM 548 O O . TYR A 1 69 ? -1.821 -9.453 -15.448 1.00 91.69 69 TYR A O 1
ATOM 556 N N . ILE A 1 70 ? -1.800 -9.866 -13.244 1.00 92.25 70 ILE A N 1
ATOM 557 C CA . ILE A 1 70 ? -0.810 -8.849 -12.882 1.00 92.25 70 ILE A CA 1
ATOM 558 C C . ILE A 1 70 ? 0.127 -9.408 -11.812 1.00 92.25 70 ILE A C 1
ATOM 560 O O . ILE A 1 70 ? -0.303 -10.172 -10.946 1.00 92.25 70 ILE A O 1
ATOM 564 N N . ASN A 1 71 ? 1.408 -9.043 -11.861 1.00 92.44 71 ASN A N 1
ATOM 565 C CA . ASN A 1 71 ? 2.351 -9.472 -10.835 1.00 92.44 71 ASN A CA 1
ATOM 566 C C . ASN A 1 71 ? 2.284 -8.528 -9.639 1.00 92.44 71 ASN A C 1
ATOM 568 O O . ASN A 1 71 ? 2.130 -7.318 -9.780 1.00 92.44 71 ASN A O 1
ATOM 572 N N . VAL A 1 72 ? 2.461 -9.092 -8.458 1.00 91.94 72 VAL A N 1
ATOM 573 C CA . VAL A 1 72 ? 2.624 -8.396 -7.192 1.00 91.94 72 VAL A CA 1
ATOM 574 C C . VAL A 1 72 ? 3.999 -8.749 -6.678 1.00 91.94 72 VAL A C 1
ATOM 576 O O . VAL A 1 72 ? 4.288 -9.920 -6.443 1.00 91.94 72 VAL A O 1
ATOM 579 N N . THR A 1 73 ? 4.839 -7.738 -6.506 1.00 90.44 73 THR A N 1
ATOM 580 C CA . THR A 1 73 ? 6.193 -7.897 -5.987 1.00 90.44 73 THR A CA 1
ATOM 581 C C . THR A 1 73 ? 6.286 -7.259 -4.613 1.00 90.44 73 THR A C 1
ATOM 583 O O . THR A 1 73 ? 6.065 -6.060 -4.456 1.00 90.44 73 THR A O 1
ATOM 586 N N . CYS A 1 74 ? 6.605 -8.075 -3.617 1.00 85.31 74 CYS A N 1
ATOM 587 C CA . CYS A 1 74 ? 6.846 -7.668 -2.248 1.00 85.31 74 CYS A CA 1
ATOM 588 C C . CYS A 1 74 ? 8.285 -7.176 -2.064 1.00 85.31 74 CYS A C 1
ATOM 590 O O . CYS A 1 74 ? 9.226 -7.667 -2.691 1.00 85.31 74 CYS A O 1
ATOM 592 N N . ASN A 1 75 ? 8.447 -6.209 -1.167 1.00 83.25 75 ASN A N 1
ATOM 593 C CA . ASN A 1 75 ? 9.735 -5.662 -0.773 1.00 83.25 75 ASN A CA 1
ATOM 594 C C . ASN A 1 75 ? 10.574 -6.719 -0.040 1.00 83.25 75 ASN A C 1
ATOM 596 O O . ASN A 1 75 ? 10.052 -7.671 0.542 1.00 83.25 75 ASN A O 1
ATOM 600 N N . THR A 1 76 ? 11.889 -6.514 -0.003 1.00 78.31 76 THR A N 1
ATOM 601 C CA . THR A 1 76 ? 12.825 -7.381 0.723 1.00 78.31 76 THR A CA 1
ATOM 602 C C . THR A 1 76 ? 12.394 -7.585 2.181 1.00 78.31 76 THR A C 1
ATOM 604 O O . THR A 1 76 ? 12.104 -6.622 2.887 1.00 78.31 76 THR A O 1
ATOM 607 N N . GLY A 1 77 ? 12.359 -8.845 2.633 1.00 69.38 77 GLY A N 1
ATOM 608 C CA . GLY A 1 77 ? 11.892 -9.235 3.974 1.00 69.38 77 GLY A CA 1
ATOM 609 C C . GLY A 1 77 ? 10.396 -9.573 4.065 1.00 69.38 77 GLY A C 1
ATOM 610 O O . GLY A 1 77 ? 9.944 -10.060 5.105 1.00 69.38 77 GLY A O 1
ATOM 611 N N . TYR A 1 78 ? 9.652 -9.376 2.975 1.00 81.00 78 TYR A N 1
ATOM 612 C CA . TYR A 1 78 ? 8.229 -9.677 2.870 1.00 81.00 78 TYR A CA 1
ATOM 613 C C . TYR A 1 78 ? 7.953 -10.686 1.753 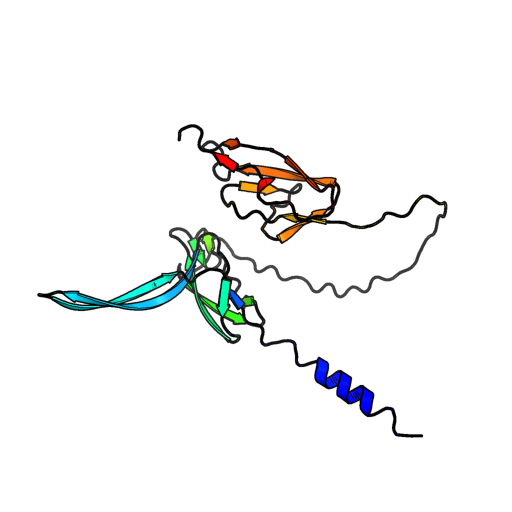1.00 81.00 78 TYR A C 1
ATOM 615 O O . TYR A 1 78 ? 8.679 -10.772 0.761 1.00 81.00 78 TYR A O 1
ATOM 623 N N . SER A 1 79 ? 6.873 -11.442 1.914 1.00 78.44 79 SER A N 1
ATOM 624 C CA . SER A 1 79 ? 6.396 -12.439 0.959 1.00 78.44 79 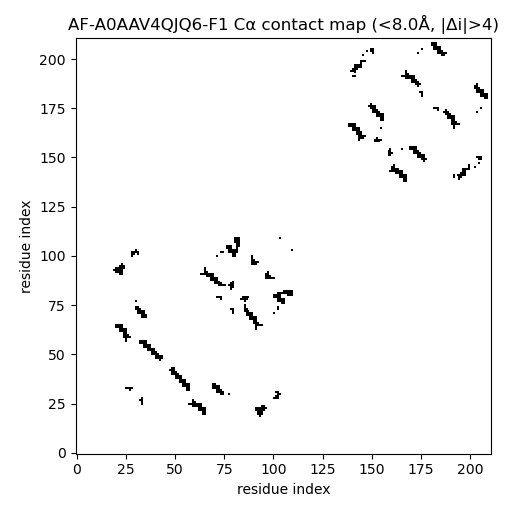SER A CA 1
ATOM 625 C C . SER A 1 79 ? 4.908 -12.262 0.739 1.00 78.44 79 SER A C 1
ATOM 627 O O . SER A 1 79 ? 4.170 -11.772 1.606 1.00 78.44 79 SER A O 1
ATOM 629 N N . PHE A 1 80 ? 4.468 -12.661 -0.449 1.00 85.62 80 PHE A N 1
ATOM 630 C CA . PHE A 1 80 ? 3.057 -12.647 -0.783 1.00 85.62 80 PHE A CA 1
ATOM 631 C C . PHE A 1 80 ? 2.304 -13.538 0.205 1.00 85.62 80 PHE A C 1
ATOM 633 O O . PHE A 1 80 ? 2.672 -14.689 0.416 1.00 85.62 80 PHE A O 1
ATOM 640 N N . GLN A 1 81 ? 1.303 -12.981 0.879 1.00 83.88 81 GLN A N 1
ATOM 641 C CA . GLN A 1 81 ? 0.513 -13.662 1.905 1.00 83.88 81 GLN A CA 1
ATOM 642 C C . GLN A 1 81 ? 1.375 -14.344 2.991 1.00 83.88 81 GLN A C 1
ATOM 644 O O . GLN A 1 81 ? 1.002 -15.368 3.560 1.00 83.88 81 GLN A O 1
ATOM 649 N N . GLY A 1 82 ? 2.556 -13.783 3.279 1.00 57.06 82 GLY A N 1
ATOM 650 C CA . GLY A 1 82 ? 3.461 -14.258 4.333 1.00 57.06 82 GLY A CA 1
ATOM 651 C C . GLY A 1 82 ? 4.110 -15.619 4.075 1.00 57.06 82 GLY A C 1
ATOM 652 O O . GLY A 1 82 ? 4.904 -16.085 4.900 1.00 57.06 82 GLY A O 1
ATOM 653 N N . LYS A 1 83 ? 3.804 -16.255 2.937 1.00 64.12 83 LYS A N 1
ATOM 654 C CA . LYS A 1 83 ? 4.306 -17.572 2.547 1.00 64.12 83 LYS A CA 1
ATOM 655 C C . LYS A 1 83 ? 4.664 -17.593 1.063 1.00 64.12 83 LYS A C 1
ATOM 657 O O . LYS A 1 83 ? 3.840 -17.299 0.210 1.00 64.12 83 LYS A O 1
ATOM 662 N N . GLY A 1 84 ? 5.871 -18.056 0.750 1.00 64.56 84 GLY A N 1
ATOM 663 C CA . GLY A 1 84 ? 6.304 -18.296 -0.627 1.00 64.56 84 GLY A CA 1
ATOM 664 C C . GLY A 1 84 ? 7.240 -17.219 -1.166 1.00 64.56 84 GLY A C 1
ATOM 665 O O . GLY A 1 84 ? 8.059 -16.672 -0.428 1.00 64.56 84 GLY A O 1
ATOM 666 N N . LEU A 1 85 ? 7.161 -16.979 -2.475 1.00 73.31 85 LEU A N 1
ATOM 667 C CA . LEU A 1 85 ? 8.040 -16.058 -3.193 1.00 73.31 85 LEU A CA 1
ATOM 668 C C . LEU A 1 85 ? 7.678 -14.590 -2.922 1.00 73.31 85 LEU A C 1
ATOM 670 O O . LEU A 1 85 ? 6.546 -14.243 -2.571 1.00 73.31 85 LEU A O 1
ATOM 674 N N . ASN A 1 86 ? 8.662 -13.716 -3.116 1.00 79.25 86 ASN A N 1
ATOM 675 C CA . ASN A 1 86 ? 8.485 -12.268 -3.068 1.00 79.25 86 ASN A CA 1
ATOM 676 C C . ASN A 1 86 ? 7.597 -11.762 -4.215 1.00 79.25 86 ASN A C 1
ATOM 678 O O . ASN A 1 86 ? 6.889 -10.783 -4.026 1.00 79.25 86 ASN A O 1
ATOM 682 N N . THR A 1 87 ? 7.594 -12.433 -5.369 1.00 83.00 87 THR A N 1
ATOM 683 C CA . THR A 1 87 ? 6.745 -12.081 -6.514 1.00 83.00 87 THR A CA 1
ATOM 684 C C . THR A 1 87 ? 5.723 -13.179 -6.790 1.00 83.00 87 THR A C 1
ATOM 686 O O . THR A 1 87 ? 6.090 -14.347 -6.901 1.00 83.00 87 THR A O 1
ATOM 689 N N . ASN A 1 88 ? 4.448 -12.806 -6.915 1.00 89.69 88 ASN A N 1
ATOM 690 C CA . ASN A 1 88 ? 3.343 -13.707 -7.256 1.00 89.69 88 ASN A CA 1
ATOM 691 C C . ASN A 1 88 ? 2.341 -13.034 -8.196 1.00 89.69 88 ASN A C 1
ATOM 693 O O . ASN A 1 88 ? 2.265 -11.811 -8.254 1.00 89.69 88 ASN A O 1
ATOM 697 N N . GLN A 1 89 ? 1.566 -13.831 -8.924 1.00 90.50 89 GLN A N 1
ATOM 698 C CA . GLN A 1 89 ? 0.571 -13.336 -9.871 1.00 90.50 89 GLN A CA 1
ATOM 699 C C . GLN A 1 89 ? -0.824 -13.331 -9.236 1.00 90.50 89 GLN A C 1
ATOM 701 O O . GLN A 1 89 ? -1.204 -14.283 -8.555 1.00 90.50 89 GLN A O 1
ATOM 706 N N . VAL A 1 90 ? -1.591 -12.270 -9.476 1.00 91.69 90 VAL A N 1
ATOM 707 C CA . VAL A 1 90 ? -3.000 -12.164 -9.076 1.00 91.69 90 VAL A CA 1
ATOM 708 C C . VAL A 1 90 ? -3.868 -11.878 -10.292 1.00 91.69 90 VAL A C 1
ATOM 710 O O . VAL A 1 90 ? -3.418 -11.258 -11.256 1.00 91.69 90 VAL A O 1
ATOM 713 N N . GLN A 1 91 ? -5.112 -12.341 -10.251 1.00 92.38 91 GLN A N 1
ATOM 714 C CA . GLN A 1 91 ? -6.081 -12.197 -11.327 1.00 92.38 91 GLN A CA 1
ATOM 715 C C . GLN A 1 91 ? -7.146 -11.168 -10.965 1.00 92.38 91 GLN A C 1
ATOM 717 O O . GLN A 1 91 ? -7.635 -11.136 -9.838 1.00 92.38 91 GLN A O 1
ATOM 722 N N . CYS A 1 92 ? -7.541 -10.341 -11.923 1.00 90.00 92 CYS A N 1
ATOM 723 C CA . CYS A 1 92 ? -8.683 -9.464 -11.764 1.00 90.00 92 CYS A CA 1
ATOM 724 C C . CYS A 1 92 ? -9.991 -10.242 -11.933 1.00 90.00 92 CYS A C 1
ATOM 726 O O . CYS A 1 92 ? -10.333 -10.655 -13.038 1.00 90.00 92 CYS A O 1
ATOM 728 N N . LEU A 1 93 ? -10.753 -10.407 -10.854 1.00 84.25 93 LEU A N 1
ATOM 729 C CA . LEU A 1 93 ? -12.052 -11.071 -10.864 1.00 84.25 93 LEU A CA 1
ATOM 730 C C . LEU A 1 93 ? -13.093 -10.147 -10.232 1.00 84.25 93 LEU A C 1
ATOM 732 O O . LEU A 1 93 ? -12.962 -9.733 -9.083 1.00 84.25 93 LEU A O 1
ATOM 736 N N . ASN A 1 94 ? -14.139 -9.816 -10.991 1.00 81.69 94 ASN A N 1
ATOM 737 C CA . ASN A 1 94 ? -15.261 -8.993 -10.531 1.00 81.69 94 ASN A CA 1
ATOM 738 C C . ASN A 1 94 ? -14.837 -7.705 -9.793 1.00 81.69 94 ASN A C 1
ATOM 740 O O . ASN A 1 94 ? -15.383 -7.362 -8.743 1.00 81.69 94 ASN A O 1
ATOM 744 N N . GLY A 1 95 ? -13.854 -6.982 -10.342 1.00 76.19 95 GLY A N 1
ATOM 745 C CA . GLY A 1 95 ? -13.378 -5.705 -9.805 1.00 76.19 95 GLY A CA 1
ATOM 746 C C . GLY A 1 95 ? -12.438 -5.814 -8.604 1.00 76.19 95 GLY A C 1
ATOM 747 O O . GLY A 1 95 ? -12.037 -4.787 -8.056 1.00 76.19 95 GLY A O 1
ATOM 748 N N . LYS A 1 96 ? -12.058 -7.029 -8.193 1.00 81.06 96 LYS A N 1
ATOM 749 C CA . LYS A 1 96 ? -11.090 -7.276 -7.119 1.00 81.06 96 LYS A CA 1
ATOM 750 C C . LYS A 1 96 ? -9.968 -8.193 -7.594 1.00 81.06 96 LYS A C 1
ATOM 752 O O . LYS A 1 96 ? -10.184 -9.097 -8.395 1.00 81.06 96 LYS A O 1
ATOM 757 N N . PHE A 1 97 ? -8.763 -7.976 -7.079 1.00 85.25 97 PHE A N 1
ATOM 758 C CA . PHE A 1 97 ? -7.651 -8.882 -7.343 1.00 85.25 97 PHE A CA 1
ATOM 759 C C . PHE A 1 97 ? -7.744 -10.118 -6.450 1.00 85.25 97 PHE A C 1
ATOM 761 O O . PHE A 1 97 ? -7.958 -10.005 -5.241 1.00 85.25 97 PHE A O 1
ATOM 768 N N . HIS A 1 98 ? -7.587 -11.288 -7.062 1.00 85.19 98 HIS A N 1
ATOM 769 C CA . HIS A 1 98 ? -7.654 -12.578 -6.402 1.00 85.19 98 HIS A CA 1
ATOM 770 C C . HIS A 1 98 ? -6.432 -13.443 -6.758 1.00 85.19 98 HIS A C 1
ATOM 772 O O . HIS A 1 98 ? -6.104 -13.569 -7.940 1.00 85.19 98 HIS A O 1
ATOM 778 N N . PRO A 1 99 ? -5.752 -14.053 -5.774 1.00 87.38 99 PRO A N 1
ATOM 779 C CA . PRO A 1 99 ? -5.978 -13.896 -4.335 1.00 87.38 99 PRO A CA 1
ATOM 780 C C . PRO A 1 99 ? -5.655 -12.468 -3.853 1.00 87.38 99 PRO A C 1
ATOM 782 O O . PRO A 1 99 ? -4.957 -11.723 -4.541 1.00 87.38 99 PRO A O 1
ATOM 785 N N . ASN A 1 100 ? -6.195 -12.062 -2.695 1.00 83.56 100 ASN A N 1
ATOM 786 C CA . ASN A 1 100 ? -6.033 -10.689 -2.201 1.00 83.56 100 ASN A CA 1
ATOM 787 C C . ASN A 1 100 ? -4.536 -10.350 -2.029 1.00 83.56 100 ASN A C 1
ATOM 789 O O . ASN A 1 100 ? -3.848 -11.023 -1.246 1.00 83.56 100 ASN A O 1
ATOM 793 N N . PRO A 1 101 ? -4.018 -9.334 -2.745 1.00 86.88 101 PRO A N 1
ATOM 794 C CA . PRO A 1 101 ? -2.597 -9.057 -2.792 1.00 86.88 101 PRO A CA 1
ATOM 795 C C . PRO A 1 101 ? -2.125 -8.333 -1.534 1.00 86.88 101 PRO A C 1
ATOM 797 O O . PRO A 1 101 ? -2.214 -7.112 -1.401 1.00 86.88 101 PRO A O 1
ATOM 800 N N . VAL A 1 102 ? -1.596 -9.119 -0.601 1.00 84.75 102 VAL A N 1
ATOM 801 C CA . VAL A 1 102 ? -1.065 -8.649 0.677 1.00 84.75 102 VAL A CA 1
ATOM 802 C C . VAL A 1 102 ? 0.371 -9.133 0.809 1.00 84.75 102 VAL A C 1
ATOM 804 O O . VAL A 1 102 ? 0.621 -10.326 0.682 1.00 84.75 102 VAL A O 1
ATOM 807 N N . CYS A 1 103 ? 1.312 -8.238 1.103 1.00 81.00 103 CYS A N 1
ATOM 808 C CA . CYS A 1 103 ? 2.677 -8.622 1.452 1.00 81.00 103 CYS A CA 1
ATOM 809 C C . CYS A 1 103 ? 2.842 -8.598 2.973 1.00 81.00 103 CYS A C 1
ATOM 811 O O . CYS A 1 103 ? 2.660 -7.563 3.620 1.00 81.00 103 CYS A O 1
ATOM 813 N N . LEU A 1 104 ? 3.186 -9.748 3.546 1.00 77.19 104 LEU A N 1
ATOM 814 C CA . LEU A 1 104 ? 3.401 -9.907 4.982 1.00 77.19 104 LEU A CA 1
ATOM 815 C C . LEU A 1 104 ? 4.846 -10.312 5.262 1.00 77.19 104 LEU A C 1
ATOM 817 O O . LEU A 1 104 ? 5.575 -10.721 4.361 1.00 77.19 104 LEU A O 1
ATOM 821 N N . ILE A 1 105 ? 5.272 -10.175 6.518 1.00 70.75 105 ILE A N 1
ATOM 822 C CA . ILE A 1 105 ? 6.616 -10.579 6.944 1.00 70.75 105 ILE A CA 1
ATOM 823 C C . ILE A 1 105 ? 6.795 -12.068 6.643 1.00 70.75 105 ILE A C 1
ATOM 825 O O . ILE A 1 105 ? 5.885 -12.869 6.874 1.00 70.75 105 ILE A O 1
ATOM 829 N N . ASN A 1 106 ? 7.967 -12.438 6.137 1.00 70.38 106 ASN A N 1
ATOM 830 C CA . ASN A 1 106 ? 8.274 -13.827 5.812 1.00 70.38 106 ASN A CA 1
ATOM 831 C C . ASN A 1 106 ? 7.985 -14.774 6.984 1.00 70.38 106 ASN A C 1
ATOM 833 O O . ASN A 1 106 ? 8.470 -14.569 8.094 1.00 70.38 106 ASN A O 1
ATOM 837 N N . GLY A 1 107 ? 7.199 -15.820 6.720 1.00 64.06 107 GLY A N 1
ATOM 838 C CA . GLY A 1 107 ? 6.827 -16.835 7.707 1.00 64.06 107 GLY A CA 1
ATOM 839 C C . GLY A 1 107 ? 5.537 -16.538 8.475 1.00 64.06 107 GLY A C 1
ATOM 840 O O . GLY A 1 107 ? 5.113 -17.368 9.280 1.00 64.06 107 GLY A O 1
ATOM 841 N N . THR A 1 108 ? 4.881 -15.402 8.230 1.00 68.56 108 THR A N 1
ATOM 842 C CA . THR A 1 108 ? 3.557 -15.126 8.807 1.00 68.56 108 THR A CA 1
ATOM 843 C C . THR A 1 108 ? 2.467 -15.959 8.129 1.00 68.56 108 THR A C 1
ATOM 845 O O . THR A 1 108 ? 2.511 -16.245 6.934 1.00 6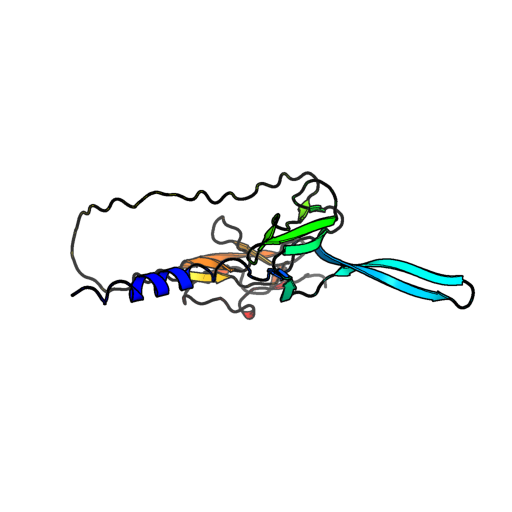8.56 108 THR A O 1
ATOM 848 N N . ILE A 1 109 ? 1.469 -16.391 8.904 1.00 69.56 109 ILE A N 1
ATOM 849 C CA . ILE A 1 109 ? 0.330 -17.144 8.372 1.00 69.56 109 ILE A CA 1
ATOM 850 C C . ILE A 1 109 ? -0.727 -16.149 7.904 1.00 69.56 109 ILE A C 1
ATOM 852 O O . ILE A 1 109 ? -1.318 -15.446 8.720 1.00 69.56 109 ILE A O 1
ATOM 856 N N . TYR A 1 110 ? -0.985 -16.118 6.600 1.00 71.12 110 TYR A N 1
ATOM 857 C CA . TYR A 1 110 ? -2.145 -15.422 6.061 1.00 71.12 110 TYR A CA 1
ATOM 858 C C . TYR A 1 110 ? -3.430 -16.181 6.397 1.00 71.12 110 TYR A C 1
ATOM 860 O O . TYR A 1 110 ? -3.538 -17.379 6.132 1.00 71.12 110 TYR A O 1
ATOM 868 N N . GLN A 1 111 ? -4.389 -15.473 6.989 1.00 64.12 111 GLN A N 1
ATOM 869 C CA . GLN A 1 111 ? -5.767 -15.925 7.123 1.00 64.12 111 GLN A CA 1
ATOM 870 C C . GLN A 1 111 ? -6.612 -15.053 6.203 1.00 64.12 111 GLN A C 1
ATOM 872 O O . GLN A 1 111 ? -6.647 -13.831 6.358 1.00 64.12 111 GLN A O 1
ATOM 877 N N . GLU A 1 112 ? -7.242 -15.679 5.215 1.00 60.56 112 GLU A N 1
ATOM 878 C CA . GLU A 1 112 ? -8.237 -15.008 4.393 1.00 60.56 112 GLU A CA 1
ATOM 879 C C . GLU A 1 112 ? -9.487 -14.808 5.252 1.00 60.56 112 GLU A C 1
ATOM 881 O O . GLU A 1 112 ? -10.010 -15.762 5.830 1.00 60.56 112 GLU A O 1
ATOM 886 N N . GLU A 1 113 ? -9.928 -13.559 5.404 1.00 54.66 113 GLU A N 1
ATOM 887 C CA . GLU A 1 113 ? -11.124 -13.233 6.175 1.00 54.66 113 GLU A CA 1
ATOM 888 C C . GLU A 1 113 ? -12.348 -13.750 5.410 1.00 54.66 113 GLU A C 1
ATOM 890 O O . GLU A 1 113 ? -12.897 -13.089 4.528 1.00 54.66 113 GLU A O 1
ATOM 895 N N . THR A 1 114 ? -12.756 -14.985 5.706 1.00 39.94 114 THR A N 1
ATOM 896 C CA . THR A 1 114 ? -14.032 -15.525 5.247 1.00 39.94 114 THR A CA 1
ATOM 897 C C . THR A 1 114 ? -15.126 -14.751 5.959 1.00 39.94 114 THR A C 1
ATOM 899 O O . THR A 1 114 ? -15.398 -15.019 7.126 1.00 39.94 114 THR A O 1
ATOM 902 N N . VAL A 1 115 ? -15.745 -13.786 5.280 1.00 37.19 115 VAL A N 1
ATOM 903 C CA . VAL A 1 115 ? -16.974 -13.152 5.765 1.00 37.19 115 VAL A CA 1
ATOM 904 C C . VAL A 1 115 ? -18.016 -14.266 5.916 1.00 37.19 115 VAL A C 1
ATOM 906 O O . VAL A 1 115 ? -18.424 -14.838 4.900 1.00 37.19 115 VAL A O 1
ATOM 909 N N . PRO A 1 116 ? -18.450 -14.638 7.135 1.00 34.19 116 PRO A N 1
ATOM 910 C CA . PRO A 1 116 ? -19.551 -15.570 7.256 1.00 34.19 116 PRO A CA 1
ATOM 911 C C . PRO A 1 116 ? -20.801 -14.838 6.769 1.00 34.19 116 PRO A C 1
ATOM 913 O O . PRO A 1 116 ? -21.209 -13.823 7.334 1.00 34.19 116 PRO A O 1
ATOM 916 N N . ILE A 1 117 ? -21.407 -15.345 5.696 1.00 37.03 117 ILE A N 1
ATOM 917 C CA . ILE A 1 117 ? -22.744 -14.940 5.269 1.00 37.03 117 ILE A CA 1
ATOM 918 C C . ILE A 1 117 ? -23.688 -15.390 6.387 1.00 37.03 117 ILE A C 1
ATOM 920 O O . ILE A 1 117 ? -24.133 -16.537 6.424 1.00 37.03 117 ILE A O 1
ATOM 924 N N . SER A 1 118 ? -23.927 -14.511 7.360 1.00 34.28 118 SER A N 1
ATOM 925 C CA . SER A 1 118 ? -24.864 -14.774 8.443 1.00 34.28 118 SER A CA 1
ATOM 926 C C . SER A 1 118 ? -26.274 -14.664 7.873 1.00 34.28 118 SER A C 1
ATOM 928 O O . SER A 1 118 ? -26.906 -13.611 7.892 1.00 34.28 118 SER A O 1
ATOM 930 N N . ASN A 1 119 ? -26.760 -15.772 7.315 1.00 42.97 119 ASN A N 1
ATOM 931 C CA . ASN A 1 119 ? -28.163 -15.976 6.985 1.00 42.97 119 ASN A CA 1
ATOM 932 C C . ASN A 1 119 ? -28.957 -16.122 8.290 1.00 42.97 119 ASN A C 1
ATOM 934 O O . ASN A 1 119 ? -29.415 -17.213 8.618 1.00 42.97 119 ASN A O 1
ATOM 938 N N . THR A 1 120 ? -29.114 -15.040 9.052 1.00 35.44 120 THR A N 1
ATOM 939 C CA . THR A 1 120 ? -30.039 -15.026 10.188 1.00 35.44 120 THR A CA 1
ATOM 940 C C . THR A 1 120 ? -31.029 -13.890 10.001 1.00 35.44 120 THR A C 1
ATOM 942 O O . THR A 1 120 ? -30.735 -12.724 10.243 1.00 35.44 120 THR A O 1
ATOM 945 N N . SER A 1 121 ? -32.214 -14.267 9.523 1.00 38.88 121 SER A N 1
ATOM 946 C CA . SER A 1 121 ? -33.421 -13.444 9.506 1.00 38.88 121 SER A CA 1
ATOM 947 C C . SER A 1 121 ? -33.669 -12.874 10.909 1.00 38.88 121 SER A C 1
ATOM 949 O O . SER A 1 121 ? -33.842 -13.668 11.840 1.00 38.88 121 SER A O 1
ATOM 951 N N . PRO A 1 122 ? -33.719 -11.544 11.106 1.00 39.00 122 PRO A N 1
ATOM 952 C CA . PRO A 1 122 ? -34.073 -10.993 12.403 1.00 39.00 122 PRO A CA 1
ATOM 953 C C . PRO A 1 122 ? -35.559 -11.264 12.650 1.00 39.00 122 PRO A C 1
ATOM 955 O O . PRO A 1 122 ? -36.443 -10.714 11.996 1.00 39.00 122 PRO A O 1
ATOM 958 N N . THR A 1 123 ? -35.827 -12.176 13.583 1.00 29.42 123 THR A N 1
ATOM 959 C CA . THR A 1 123 ? -37.168 -12.411 14.115 1.00 29.42 123 THR A CA 1
ATOM 960 C C . THR A 1 123 ? -37.530 -11.214 14.988 1.00 29.42 123 THR A C 1
ATOM 962 O O . THR A 1 123 ? -37.004 -11.040 16.082 1.00 29.42 123 THR A O 1
ATOM 965 N N . VAL A 1 124 ? -38.399 -10.363 14.451 1.00 53.38 124 VAL A N 1
ATOM 966 C CA . VAL A 1 124 ? -39.080 -9.268 15.149 1.00 53.38 124 VAL A CA 1
ATOM 967 C C . VAL A 1 124 ? -40.048 -9.863 16.167 1.00 53.38 124 VAL A C 1
ATOM 969 O O . VAL A 1 124 ? -40.843 -10.710 15.774 1.00 53.38 124 VAL A O 1
ATOM 972 N N . THR A 1 125 ? -40.054 -9.398 17.421 1.00 40.03 125 THR A N 1
ATOM 973 C CA . THR A 1 125 ? -41.265 -9.233 18.261 1.00 40.03 125 THR A CA 1
ATOM 974 C C . THR A 1 125 ? -40.937 -8.279 19.431 1.00 40.03 125 THR A C 1
ATOM 976 O O . THR A 1 125 ? -39.807 -8.316 19.918 1.00 40.03 125 THR A O 1
ATOM 979 N N . PRO A 1 126 ? -41.862 -7.377 19.825 1.00 56.75 126 PRO A N 1
ATOM 980 C CA . PRO A 1 126 ? -41.555 -6.094 20.453 1.00 56.75 126 PRO A CA 1
ATOM 981 C C . PRO A 1 126 ? -41.847 -6.080 21.956 1.00 56.75 126 PRO A C 1
ATOM 983 O O . PRO A 1 126 ? -42.688 -6.838 22.429 1.00 56.75 126 PRO A O 1
ATOM 986 N N . GLU A 1 127 ? -41.284 -5.111 22.678 1.00 38.12 127 GLU A N 1
ATOM 987 C CA . GLU A 1 127 ? -42.016 -4.540 23.806 1.00 38.12 127 GLU A CA 1
ATOM 988 C C . GLU A 1 127 ? -41.755 -3.042 23.940 1.00 38.12 127 GLU A C 1
ATOM 990 O O . GLU A 1 127 ? -40.633 -2.538 23.907 1.00 38.12 127 GLU A O 1
ATOM 995 N N . THR A 1 128 ? -42.876 -2.341 23.987 1.00 43.47 128 THR A N 1
ATOM 996 C CA . THR A 1 128 ? -43.051 -0.913 23.809 1.00 43.47 128 THR A CA 1
ATOM 997 C C . THR A 1 128 ? -43.113 -0.268 25.184 1.00 43.47 128 THR A C 1
ATOM 999 O O . THR A 1 128 ? -43.965 -0.629 25.988 1.00 43.47 128 THR A O 1
ATOM 1002 N N . THR A 1 129 ? -42.289 0.742 25.451 1.00 37.09 129 THR A N 1
ATOM 1003 C CA . THR A 1 129 ? -42.632 1.764 26.449 1.00 37.09 129 THR A CA 1
ATOM 1004 C C . THR A 1 129 ? -42.435 3.128 25.802 1.00 37.09 129 THR A C 1
ATOM 1006 O O . THR A 1 129 ? -41.337 3.499 25.405 1.00 37.09 129 THR A O 1
ATOM 1009 N N . ILE A 1 130 ? -43.555 3.821 25.612 1.00 56.00 130 ILE A N 1
ATOM 1010 C CA . ILE A 1 130 ? -43.689 5.099 24.913 1.00 56.00 130 ILE A CA 1
ATOM 1011 C C . ILE A 1 130 ? -43.510 6.213 25.943 1.00 56.00 130 ILE A C 1
ATOM 1013 O O . ILE A 1 130 ? -44.207 6.209 26.955 1.00 56.00 130 ILE A O 1
ATOM 1017 N N . THR A 1 131 ? -42.652 7.196 25.676 1.00 38.47 131 THR A N 1
ATOM 1018 C CA . THR A 1 131 ? -42.948 8.632 25.879 1.00 38.47 131 THR A CA 1
ATOM 1019 C C . THR A 1 131 ? -41.877 9.501 25.192 1.00 38.47 131 THR A C 1
ATOM 1021 O O . THR A 1 131 ? -40.778 9.020 24.928 1.00 38.47 131 THR A O 1
ATOM 1024 N N . PRO A 1 132 ? -42.229 10.733 24.779 1.00 52.22 132 PRO A N 1
ATOM 1025 C CA . PRO A 1 132 ? -41.724 11.344 23.553 1.00 52.22 132 PRO A CA 1
ATOM 1026 C C . PRO A 1 132 ? -40.555 12.299 23.799 1.00 52.22 132 PRO A C 1
ATOM 1028 O O . PRO A 1 132 ? -40.688 13.251 24.564 1.00 52.22 132 PRO A O 1
ATOM 1031 N N . GLN A 1 133 ? -39.450 12.133 23.070 1.00 35.03 133 GLN A N 1
ATOM 1032 C CA . GLN A 1 133 ? -38.511 13.235 22.870 1.00 35.03 133 GLN A CA 1
ATOM 1033 C C . GLN A 1 133 ? -37.691 13.058 21.589 1.00 35.03 133 GLN A C 1
ATOM 1035 O O . GLN A 1 133 ? -36.950 12.096 21.452 1.00 35.03 133 GLN A O 1
ATOM 1040 N N . ALA A 1 134 ? -37.901 14.009 20.676 1.00 40.25 134 ALA A N 1
ATOM 1041 C CA . ALA A 1 134 ? -37.048 14.440 19.569 1.00 40.25 134 ALA A CA 1
ATOM 1042 C C . ALA A 1 134 ? -36.137 13.387 18.904 1.00 40.25 134 ALA A C 1
ATOM 1044 O O . ALA A 1 134 ? -35.050 13.064 19.371 1.00 40.25 134 ALA A O 1
ATOM 1045 N N . ASP A 1 135 ? -36.618 12.956 17.746 1.00 47.06 135 ASP A N 1
ATOM 1046 C CA . ASP A 1 135 ? -35.947 12.293 16.632 1.00 47.06 135 ASP A CA 1
ATOM 1047 C C . ASP A 1 135 ? -34.529 12.848 16.334 1.00 47.06 135 ASP A C 1
ATOM 1049 O O . ASP A 1 135 ? -34.396 13.993 15.903 1.00 47.06 135 ASP A O 1
ATOM 1053 N N . ASP A 1 136 ? -33.483 12.048 16.577 1.00 45.16 136 ASP A N 1
ATOM 1054 C CA . ASP A 1 136 ? -32.209 12.045 15.826 1.00 45.16 136 ASP A CA 1
ATOM 1055 C C . ASP A 1 136 ? -31.430 10.752 16.140 1.00 45.16 136 ASP A C 1
ATOM 1057 O O . ASP A 1 136 ? -30.384 10.760 16.787 1.00 45.16 136 ASP A O 1
ATOM 1061 N N . ASN A 1 137 ? -31.955 9.599 15.712 1.00 49.56 137 ASN A N 1
ATOM 1062 C CA . ASN A 1 137 ? -31.146 8.380 15.596 1.00 49.56 137 ASN A CA 1
ATOM 1063 C C . ASN A 1 137 ? -30.610 8.252 14.165 1.00 49.56 137 ASN A C 1
ATOM 1065 O O . ASN A 1 137 ? -30.794 7.237 13.493 1.00 49.56 137 ASN A O 1
ATOM 1069 N N . THR A 1 138 ? -29.971 9.313 13.677 1.00 57.66 138 THR A N 1
ATOM 1070 C CA . THR A 1 138 ? -29.147 9.222 12.478 1.00 57.66 138 THR A CA 1
ATOM 1071 C C . THR A 1 138 ? -27.834 8.562 12.890 1.00 57.66 138 THR A C 1
ATOM 1073 O O . THR A 1 138 ? -26.929 9.225 13.400 1.00 57.66 138 THR A O 1
ATOM 1076 N N . THR A 1 139 ? -27.720 7.242 12.711 1.00 63.78 139 THR A N 1
ATOM 1077 C CA . THR A 1 139 ? -26.437 6.533 12.828 1.00 63.78 139 THR A CA 1
ATOM 1078 C C . THR A 1 139 ? -25.503 7.095 11.768 1.00 63.78 139 THR A C 1
ATOM 1080 O O . THR A 1 139 ? -25.641 6.794 10.583 1.00 63.78 139 THR A O 1
ATOM 1083 N N . CYS A 1 140 ? -24.612 7.984 12.179 1.00 74.31 140 CYS A N 1
ATOM 1084 C CA . CYS A 1 140 ? -23.753 8.707 11.269 1.00 74.31 140 CYS A CA 1
ATOM 1085 C C . CYS A 1 140 ? -22.294 8.319 11.507 1.00 74.31 140 CYS A C 1
ATOM 1087 O O . CYS A 1 140 ? -21.875 8.102 12.649 1.00 74.31 140 CYS A O 1
ATOM 1089 N N . THR A 1 141 ? -21.538 8.212 10.420 1.00 84.00 141 THR A N 1
ATOM 1090 C CA . THR A 1 141 ? -20.158 7.730 10.426 1.00 84.00 141 THR A CA 1
ATOM 1091 C C . THR A 1 141 ? -19.225 8.759 9.793 1.00 84.00 141 THR A C 1
ATOM 1093 O O . THR A 1 141 ? -19.629 9.568 8.956 1.00 84.00 141 THR A O 1
ATOM 1096 N N . CYS A 1 142 ? -17.972 8.763 10.236 1.00 84.31 142 CYS A N 1
ATOM 1097 C CA . CYS A 1 142 ? -16.875 9.490 9.615 1.00 84.31 142 CYS A CA 1
ATOM 1098 C C . CYS A 1 142 ? -15.959 8.490 8.916 1.00 84.31 142 CYS A C 1
ATOM 1100 O O . CYS A 1 142 ? -15.630 7.447 9.483 1.00 84.31 142 CYS A O 1
ATOM 1102 N N . THR A 1 143 ? -15.528 8.817 7.703 1.00 83.94 143 THR A N 1
ATOM 1103 C CA . THR A 1 143 ? -14.606 7.973 6.939 1.00 83.94 143 THR A CA 1
ATOM 1104 C C . THR A 1 143 ? -13.172 8.414 7.196 1.00 83.94 143 THR A C 1
ATOM 1106 O O . THR A 1 143 ? -12.842 9.596 7.076 1.00 83.94 143 THR A O 1
ATOM 1109 N N . TYR A 1 144 ? -12.312 7.462 7.550 1.00 82.38 144 TYR A N 1
ATOM 1110 C CA . TYR A 1 144 ? -10.877 7.675 7.685 1.00 82.38 144 TYR A CA 1
ATOM 1111 C C . TYR A 1 144 ? -10.190 7.527 6.323 1.00 82.38 144 TYR A C 1
ATOM 1113 O O . TYR A 1 144 ? -10.125 6.432 5.762 1.00 82.38 144 TYR A O 1
ATOM 1121 N N . GLU A 1 145 ? -9.668 8.634 5.794 1.00 80.62 145 GLU A N 1
ATOM 1122 C CA . GLU A 1 145 ? -9.098 8.721 4.441 1.00 80.62 145 GLU A CA 1
ATOM 1123 C C . GLU A 1 145 ? -7.619 9.139 4.435 1.00 80.62 145 GLU A C 1
ATOM 1125 O O . GLU A 1 145 ? -7.144 9.796 3.511 1.00 80.62 145 GLU A O 1
ATOM 1130 N N . ASP A 1 146 ? -6.855 8.764 5.463 1.00 72.00 146 ASP A N 1
ATOM 1131 C CA . ASP A 1 146 ? -5.429 9.085 5.490 1.00 72.00 146 ASP A CA 1
ATOM 1132 C C . ASP A 1 146 ? -4.622 8.210 4.520 1.00 72.00 146 ASP A C 1
ATOM 1134 O O . ASP A 1 146 ? -4.811 6.993 4.410 1.00 72.00 146 ASP A O 1
ATOM 1138 N N . LEU A 1 147 ? -3.667 8.846 3.845 1.00 63.84 147 LEU A N 1
ATOM 1139 C CA . LEU A 1 147 ? -2.712 8.212 2.936 1.00 63.84 147 LEU A CA 1
ATOM 1140 C C . LEU A 1 147 ? -1.291 8.165 3.536 1.00 63.84 147 LEU A C 1
ATOM 1142 O O . LEU A 1 147 ? -0.388 7.558 2.940 1.00 63.84 147 LEU A O 1
ATOM 1146 N N . ASN A 1 148 ? -1.072 8.790 4.703 1.00 64.00 148 ASN A N 1
ATOM 1147 C CA . ASN A 1 148 ? 0.220 8.880 5.374 1.00 64.00 148 ASN A CA 1
ATOM 1148 C C . ASN A 1 148 ? 0.564 7.600 6.154 1.00 64.00 148 ASN A C 1
ATOM 1150 O O . ASN A 1 148 ? 0.147 7.370 7.280 1.00 64.00 148 ASN A O 1
ATOM 1154 N N . TYR A 1 149 ? 1.430 6.774 5.574 1.00 59.72 149 TYR A N 1
ATOM 1155 C CA . TYR A 1 149 ? 1.815 5.476 6.138 1.00 59.72 149 TYR A CA 1
ATOM 1156 C C . TYR A 1 149 ? 2.705 5.548 7.392 1.00 59.72 149 TYR A C 1
ATOM 1158 O O . TYR A 1 149 ? 2.878 4.532 8.067 1.00 59.72 149 TYR A O 1
ATOM 1166 N N . ASN A 1 150 ? 3.302 6.708 7.690 1.00 69.62 150 ASN A N 1
ATOM 1167 C CA . ASN A 1 150 ? 4.041 6.906 8.939 1.00 69.62 150 ASN A CA 1
ATOM 1168 C C . ASN A 1 150 ? 3.095 7.170 10.113 1.00 69.62 150 ASN A C 1
ATOM 1170 O O . ASN A 1 150 ? 3.532 7.071 11.259 1.00 69.62 150 ASN A O 1
ATOM 1174 N N . LEU A 1 151 ? 1.830 7.480 9.823 1.00 79.44 151 LEU A N 1
ATOM 1175 C CA . LEU A 1 151 ? 0.779 7.701 10.791 1.00 79.44 151 LEU A CA 1
ATOM 1176 C C . LEU A 1 151 ? -0.070 6.436 10.951 1.00 79.44 151 LEU A C 1
ATOM 1178 O O . LE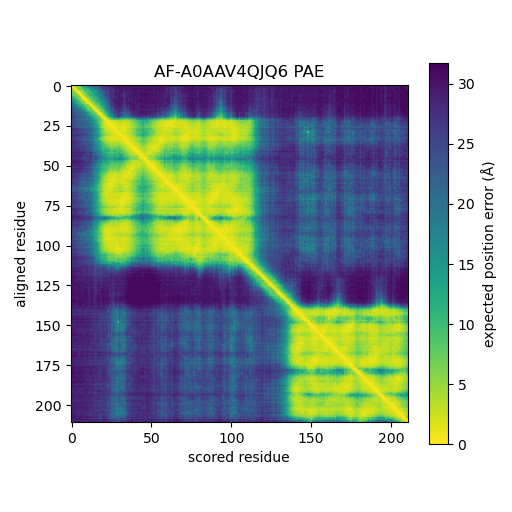U A 1 151 ? -0.442 5.762 9.993 1.00 79.44 151 LEU A O 1
ATOM 1182 N N . VAL A 1 152 ? -0.344 6.072 12.195 1.00 85.75 152 VAL A N 1
ATOM 1183 C CA .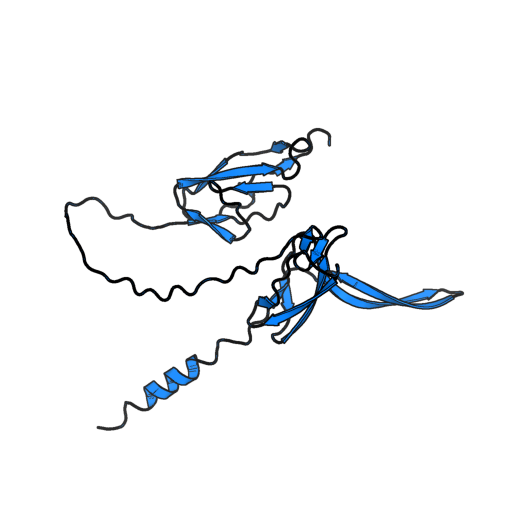 VAL A 1 152 ? -1.161 4.923 12.570 1.00 85.75 152 VAL A CA 1
ATOM 1184 C C . VAL A 1 152 ? -2.330 5.437 13.390 1.00 85.75 152 VAL A C 1
ATOM 1186 O O . VAL A 1 152 ? -2.108 6.118 14.385 1.00 85.75 152 VAL A O 1
ATOM 1189 N N . ALA A 1 153 ? -3.550 5.086 12.992 1.00 86.94 153 ALA A N 1
ATOM 1190 C CA . ALA A 1 153 ? -4.771 5.497 13.672 1.00 86.94 153 ALA A CA 1
ATOM 1191 C C . ALA A 1 153 ? -5.509 4.299 14.290 1.00 86.94 153 ALA A C 1
ATOM 1193 O O . ALA A 1 153 ? -5.575 3.223 13.684 1.00 86.94 153 ALA A O 1
ATOM 1194 N N . TYR A 1 154 ? -6.087 4.492 15.473 1.00 85.56 154 TYR A N 1
ATOM 1195 C CA . TYR A 1 154 ? -6.919 3.509 16.170 1.00 85.56 154 TYR A CA 1
ATOM 1196 C C . TYR A 1 154 ? -8.251 4.122 16.584 1.00 85.56 154 TYR A C 1
ATOM 1198 O O . TYR A 1 154 ? -8.262 5.201 17.162 1.00 85.56 154 TYR A O 1
ATOM 1206 N N . ALA A 1 155 ? -9.354 3.411 16.350 1.00 85.44 155 ALA A N 1
ATOM 1207 C CA . ALA A 1 155 ? -10.626 3.663 17.025 1.00 85.44 155 ALA A CA 1
ATOM 1208 C C . ALA A 1 155 ? -10.818 2.581 18.095 1.00 85.44 155 ALA A C 1
ATOM 1210 O O . ALA A 1 155 ? -11.087 1.415 17.786 1.00 85.44 155 ALA A O 1
ATOM 1211 N N . GLY A 1 156 ? -10.593 2.942 19.360 1.00 82.69 156 GLY A N 1
ATOM 1212 C CA . GLY A 1 156 ? -10.544 1.982 20.463 1.00 82.69 156 GLY A CA 1
ATOM 1213 C C . GLY A 1 156 ? -9.427 0.949 20.271 1.00 82.69 156 GLY A C 1
ATOM 1214 O O . GLY A 1 156 ? -8.250 1.291 20.281 1.00 82.69 156 GLY A O 1
ATOM 1215 N N . LEU A 1 157 ? -9.790 -0.324 20.092 1.00 72.50 157 LEU A N 1
ATOM 1216 C CA . LEU A 1 157 ? -8.831 -1.422 19.873 1.00 72.50 157 LEU A CA 1
ATOM 1217 C C . LEU A 1 157 ? -8.611 -1.751 18.389 1.00 72.50 157 LEU A C 1
ATOM 1219 O O . LEU A 1 157 ? -7.759 -2.576 18.054 1.00 72.50 157 LEU A O 1
ATOM 1223 N N . THR A 1 158 ? -9.374 -1.124 17.494 1.00 77.00 158 THR A N 1
ATOM 1224 C CA . THR A 1 158 ? -9.346 -1.426 16.065 1.00 77.00 158 THR A CA 1
ATOM 1225 C C . THR A 1 158 ? -8.423 -0.455 15.349 1.00 77.00 158 THR A C 1
ATOM 1227 O O . THR A 1 158 ? -8.632 0.757 15.374 1.00 77.00 158 THR A O 1
ATOM 1230 N N . ARG A 1 159 ? -7.408 -0.988 14.663 1.00 81.31 159 ARG A N 1
ATOM 1231 C CA . ARG A 1 159 ? -6.548 -0.185 13.791 1.00 81.31 159 ARG A CA 1
ATOM 1232 C C . ARG A 1 159 ? -7.319 0.229 12.540 1.00 81.31 159 ARG A C 1
ATOM 1234 O O . ARG A 1 159 ? -7.765 -0.635 11.783 1.00 81.31 159 ARG A O 1
ATOM 1241 N N . LEU A 1 160 ? -7.403 1.530 12.296 1.00 79.94 160 LEU A N 1
ATOM 1242 C CA . LEU A 1 160 ? -8.072 2.087 11.127 1.00 79.94 160 LEU A CA 1
ATOM 1243 C C . LEU A 1 160 ? -7.195 1.969 9.878 1.00 79.94 160 LEU A C 1
ATOM 1245 O O . LEU A 1 160 ? -5.962 2.038 9.931 1.00 79.94 160 LEU A O 1
ATOM 1249 N N . LYS A 1 161 ? -7.851 1.767 8.738 1.00 81.94 161 LYS A N 1
ATOM 1250 C CA . LYS A 1 161 ? -7.256 1.734 7.400 1.00 81.94 161 LYS A CA 1
ATOM 1251 C C . LYS A 1 161 ? -8.031 2.692 6.504 1.00 81.94 161 LYS A C 1
ATOM 1253 O O . LYS A 1 161 ? -9.150 3.068 6.832 1.00 81.94 161 LYS A O 1
ATOM 1258 N N . TYR A 1 162 ? -7.456 3.060 5.366 1.00 78.56 162 TYR A N 1
ATOM 1259 C CA . TYR A 1 162 ? -8.157 3.875 4.377 1.00 78.56 162 TYR A CA 1
ATOM 1260 C C . TYR A 1 162 ? -9.554 3.301 4.072 1.00 78.56 162 TYR A C 1
ATOM 1262 O O . TYR A 1 162 ? -9.679 2.113 3.761 1.00 78.56 162 TYR A O 1
ATOM 1270 N N . GLY A 1 163 ? -10.584 4.137 4.191 1.00 75.62 163 GLY A N 1
ATOM 1271 C CA . GLY A 1 163 ? -11.987 3.761 4.023 1.00 75.62 163 GLY A CA 1
ATOM 1272 C C . GLY A 1 163 ? -12.651 3.150 5.262 1.00 75.62 163 GLY A C 1
ATOM 1273 O O . GLY A 1 163 ? -13.794 2.717 5.169 1.00 75.62 163 GLY A O 1
ATOM 1274 N N . SER A 1 164 ? -11.973 3.081 6.415 1.00 82.25 164 SER A N 1
ATOM 1275 C CA . SER A 1 164 ? -12.609 2.663 7.670 1.00 82.25 164 SER A CA 1
ATOM 1276 C C . SER A 1 164 ? -13.645 3.688 8.125 1.00 82.25 164 SER A C 1
ATOM 1278 O O . SER A 1 164 ? -13.384 4.889 8.113 1.00 82.25 164 SER A O 1
ATOM 1280 N N . GLU A 1 165 ? -14.796 3.196 8.569 1.00 85.00 165 GLU A N 1
ATOM 1281 C CA . GLU A 1 165 ? -15.877 4.008 9.120 1.00 85.00 165 GLU A CA 1
ATOM 1282 C C . GLU A 1 165 ? -15.777 4.049 10.647 1.00 85.00 165 GLU A C 1
ATOM 1284 O O . GLU A 1 165 ? -15.531 3.029 11.293 1.00 85.00 165 GLU A O 1
ATOM 1289 N N . VAL A 1 166 ? -15.957 5.236 11.218 1.00 86.62 166 VAL A N 1
ATOM 1290 C CA . VAL A 1 166 ? -15.907 5.500 12.660 1.00 86.62 166 VAL A CA 1
ATOM 1291 C C . VAL A 1 166 ? -17.228 6.125 13.082 1.00 86.62 166 VAL A C 1
ATOM 1293 O O . VAL A 1 166 ? -17.702 7.056 12.430 1.00 86.62 166 VAL A O 1
ATOM 1296 N N . ASN A 1 167 ? -17.842 5.633 14.157 1.00 83.81 167 ASN A N 1
ATOM 1297 C CA . ASN A 1 167 ? -19.159 6.111 14.575 1.00 83.81 167 ASN A CA 1
ATOM 1298 C C . ASN A 1 167 ? -19.085 7.516 15.183 1.00 83.81 167 ASN A C 1
ATOM 1300 O O . ASN A 1 167 ? -18.085 7.907 15.790 1.00 83.81 167 ASN A O 1
ATOM 1304 N N . ARG A 1 168 ? -20.179 8.277 15.082 1.00 83.00 168 ARG A N 1
ATOM 1305 C CA . ARG A 1 168 ? -20.318 9.569 15.771 1.00 83.00 168 ARG A CA 1
ATOM 1306 C C . ARG A 1 168 ? -19.981 9.438 17.258 1.00 83.00 168 ARG A C 1
ATOM 1308 O O . ARG A 1 168 ? -20.562 8.622 17.966 1.00 83.00 168 ARG A O 1
ATOM 1315 N N . GLY A 1 169 ? -19.079 10.288 17.734 1.00 78.50 169 GLY A N 1
ATOM 1316 C CA . GLY A 1 169 ? -18.623 10.313 19.121 1.00 78.50 169 GLY A CA 1
ATOM 1317 C C . GLY A 1 169 ? -17.476 9.351 19.439 1.00 78.50 169 GLY A C 1
ATOM 1318 O O . GLY A 1 169 ? -16.891 9.477 20.513 1.00 78.50 169 GLY A O 1
ATOM 1319 N N . GLU A 1 170 ? -17.099 8.445 18.530 1.00 83.19 170 GLU A N 1
ATOM 1320 C CA . GLU A 1 170 ? -15.890 7.641 18.703 1.00 83.19 170 GLU A CA 1
ATOM 1321 C C . GLU A 1 170 ? -14.633 8.492 18.497 1.00 83.19 170 GLU A C 1
ATOM 1323 O O . GLU A 1 170 ? -14.575 9.406 17.661 1.00 83.19 170 GLU A O 1
ATOM 1328 N N . LYS A 1 171 ? -13.623 8.177 19.309 1.00 88.44 171 LYS A N 1
ATOM 1329 C CA . LYS A 1 171 ? -12.311 8.809 19.278 1.00 88.44 171 LYS A CA 1
ATOM 1330 C C . LYS A 1 171 ? -11.356 8.004 18.415 1.00 88.44 171 LYS A C 1
ATOM 1332 O O . LYS A 1 171 ? -11.313 6.778 18.509 1.00 88.44 171 LYS A O 1
ATOM 1337 N N . VAL A 1 172 ? -10.565 8.725 17.635 1.00 89.12 172 VAL A N 1
ATOM 1338 C CA . VAL A 1 172 ? -9.460 8.192 16.853 1.00 89.12 172 VAL A CA 1
ATOM 1339 C C . VAL A 1 172 ? -8.156 8.699 17.443 1.00 89.12 172 VAL A C 1
ATOM 1341 O O . VAL A 1 172 ? -7.941 9.907 17.511 1.00 89.12 172 VAL A O 1
ATOM 1344 N N . GLU A 1 173 ? -7.296 7.779 17.862 1.00 88.25 173 GLU A N 1
ATOM 1345 C CA . GLU A 1 173 ? -5.978 8.060 18.429 1.00 88.25 173 GLU A CA 1
ATOM 1346 C C . GLU A 1 173 ? -4.889 7.824 17.386 1.00 88.25 173 GLU A C 1
ATOM 1348 O O . GLU A 1 173 ? -4.905 6.817 16.672 1.00 88.25 173 GLU A O 1
ATOM 1353 N N . PHE A 1 174 ? -3.930 8.745 17.313 1.00 88.31 174 PHE A N 1
ATOM 1354 C CA . PHE A 1 174 ? -2.848 8.713 16.339 1.00 88.31 174 PHE A CA 1
ATOM 1355 C C . PHE A 1 174 ? -1.502 8.370 16.968 1.00 88.31 174 PHE A C 1
ATOM 1357 O O . PHE A 1 174 ? -1.176 8.802 18.072 1.00 88.31 174 PHE A O 1
ATOM 1364 N N . TYR A 1 175 ? -0.674 7.658 16.208 1.00 83.62 175 TYR A N 1
ATOM 1365 C CA . TYR A 1 175 ? 0.678 7.260 16.581 1.00 83.62 175 TYR A CA 1
ATOM 1366 C C . TYR A 1 175 ? 1.606 7.308 15.372 1.00 83.62 175 TYR A C 1
ATOM 1368 O O . TYR A 1 175 ? 1.185 7.061 14.246 1.00 83.62 175 TYR A O 1
ATOM 1376 N N . CYS A 1 176 ? 2.894 7.559 15.601 1.00 78.62 176 CYS A N 1
ATOM 1377 C CA . CYS A 1 176 ? 3.897 7.352 14.561 1.00 78.62 176 CYS A CA 1
ATOM 1378 C C . CYS A 1 176 ? 4.348 5.892 14.530 1.00 78.62 176 CYS A C 1
ATOM 1380 O O . CYS A 1 176 ? 4.636 5.307 15.574 1.00 78.62 176 CYS A O 1
ATOM 1382 N N . LEU A 1 177 ? 4.454 5.324 13.327 1.00 73.56 177 LEU A N 1
ATOM 1383 C CA . LEU A 1 177 ? 4.838 3.927 13.106 1.00 73.56 177 LEU A CA 1
ATOM 1384 C C . LEU A 1 177 ? 6.210 3.596 13.722 1.00 73.56 177 LEU A C 1
ATOM 1386 O O . LEU A 1 177 ? 6.391 2.531 14.306 1.00 73.56 177 LEU A O 1
ATOM 1390 N N . LEU A 1 178 ? 7.168 4.521 13.620 1.00 68.06 178 LEU A N 1
ATOM 1391 C CA . LEU A 1 178 ? 8.491 4.412 14.236 1.00 68.06 178 LEU A CA 1
ATOM 1392 C C . LEU A 1 178 ? 8.481 5.058 15.626 1.00 68.06 178 LEU A C 1
ATOM 1394 O O . LEU A 1 178 ? 8.998 6.163 15.831 1.00 68.06 178 LEU A O 1
ATOM 1398 N N . SER A 1 179 ? 7.877 4.365 16.591 1.00 58.25 179 SER A N 1
ATOM 1399 C CA . SER A 1 179 ? 7.863 4.795 17.990 1.00 58.25 179 SER A CA 1
ATOM 1400 C C . SER A 1 179 ? 9.296 5.006 18.504 1.00 58.25 179 SER A C 1
ATOM 1402 O O . SER A 1 179 ? 10.102 4.078 18.482 1.00 58.25 179 SER A O 1
ATOM 1404 N N . GLY A 1 180 ? 9.614 6.225 18.954 1.00 57.62 180 GLY A N 1
ATOM 1405 C CA . GLY A 1 180 ? 10.925 6.599 19.511 1.00 57.62 180 GLY A CA 1
ATOM 1406 C C . GLY A 1 180 ? 11.853 7.379 18.568 1.00 57.62 180 GLY A C 1
A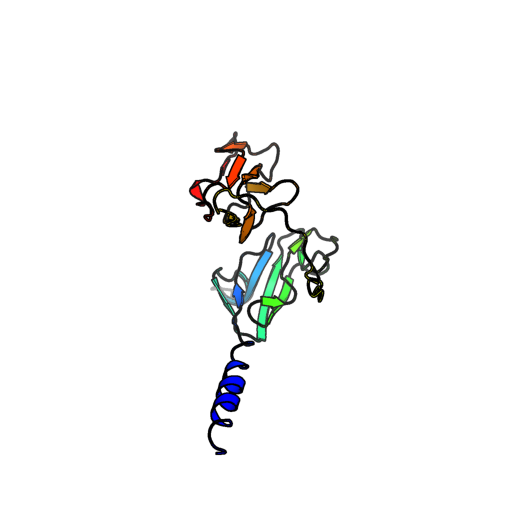TOM 1407 O O . GLY A 1 180 ? 12.747 8.065 19.055 1.00 57.62 180 GLY A O 1
ATOM 1408 N N . PHE A 1 181 ? 11.612 7.352 17.253 1.00 60.47 181 PHE A N 1
ATOM 1409 C CA . PHE A 1 181 ? 12.415 8.080 16.251 1.00 60.47 181 PHE A CA 1
ATOM 1410 C C . PHE A 1 181 ? 11.662 9.235 15.588 1.00 60.47 181 PHE A C 1
ATOM 1412 O O . PHE A 1 181 ? 12.258 10.084 14.931 1.00 60.47 181 PHE A O 1
ATOM 1419 N N . SER A 1 182 ? 10.340 9.276 15.733 1.00 69.06 182 SER A N 1
ATOM 1420 C CA . SER A 1 182 ? 9.496 10.324 15.165 1.00 69.06 182 SER A CA 1
ATOM 1421 C C . SER A 1 182 ? 8.458 10.771 16.185 1.00 69.06 182 SER A C 1
ATOM 1423 O O . SER A 1 182 ? 7.992 9.975 17.003 1.00 69.06 182 SER A O 1
ATOM 1425 N N . LYS A 1 183 ? 8.124 12.062 16.158 1.00 80.38 183 LYS A N 1
ATOM 1426 C CA . LYS A 1 183 ? 7.089 12.666 16.999 1.00 80.38 183 LYS A CA 1
ATOM 1427 C C . LYS A 1 183 ? 5.917 13.105 16.132 1.00 80.38 183 LYS A C 1
ATOM 1429 O O . LYS A 1 183 ? 6.109 13.500 14.984 1.00 80.38 183 LYS A O 1
ATOM 1434 N N . LEU A 1 184 ? 4.716 13.043 16.699 1.00 83.50 184 LEU A N 1
ATOM 1435 C CA . LEU A 1 184 ? 3.537 13.631 16.076 1.00 83.50 184 LEU A CA 1
ATOM 1436 C C . LEU A 1 184 ? 3.656 15.153 16.106 1.00 83.50 184 LEU A C 1
ATOM 1438 O O . LEU A 1 184 ? 3.980 15.742 17.137 1.00 83.50 184 LEU A O 1
ATOM 1442 N N . ASN A 1 185 ? 3.380 15.768 14.968 1.00 82.31 185 ASN A N 1
ATOM 1443 C CA . ASN A 1 185 ? 3.211 17.195 14.794 1.00 82.31 185 ASN A CA 1
ATOM 1444 C C . ASN A 1 185 ? 1.763 17.442 14.357 1.00 82.31 185 ASN A C 1
ATOM 1446 O O . ASN A 1 185 ? 1.408 17.177 13.206 1.00 82.31 185 ASN A O 1
ATOM 1450 N N . GLY A 1 186 ? 0.929 17.881 15.301 1.00 85.19 186 GLY A N 1
ATOM 1451 C CA . GLY A 1 186 ? -0.516 18.038 15.122 1.00 85.19 186 GLY A CA 1
ATOM 1452 C C . GLY A 1 186 ? -1.328 17.413 16.266 1.00 85.19 186 GLY A C 1
ATOM 1453 O O . GLY A 1 186 ? -0.765 17.133 17.329 1.00 85.19 186 GLY A O 1
ATOM 1454 N N . PRO A 1 187 ? -2.645 17.209 16.074 1.00 83.38 187 PRO A N 1
ATOM 1455 C CA . PRO A 1 187 ? -3.515 16.617 17.087 1.00 83.38 187 PRO A CA 1
ATOM 1456 C C . PRO A 1 187 ? -3.178 15.139 17.323 1.00 83.38 187 PRO A C 1
ATOM 1458 O O . PRO A 1 187 ? -2.963 14.385 16.381 1.00 83.38 187 PRO A O 1
ATOM 1461 N N . THR A 1 188 ? -3.145 14.701 18.582 1.00 83.00 188 THR A N 1
ATOM 1462 C CA . THR A 1 188 ? -2.911 13.287 18.938 1.00 83.00 188 THR A CA 1
ATOM 1463 C C . THR A 1 188 ? -4.189 12.453 18.928 1.00 83.00 188 THR A C 1
ATOM 1465 O O . THR A 1 188 ? -4.118 11.230 18.849 1.00 83.00 188 THR A O 1
ATOM 1468 N N . GLU A 1 189 ? -5.348 13.109 18.993 1.00 88.56 189 GLU A N 1
ATOM 1469 C CA . GLU A 1 189 ? -6.665 12.488 18.894 1.00 88.56 189 GLU A CA 1
ATOM 1470 C C . GLU A 1 189 ? -7.635 13.380 18.110 1.00 88.56 189 GLU A C 1
ATOM 1472 O O . GLU A 1 189 ? -7.546 14.608 18.173 1.00 88.56 189 GLU A O 1
ATOM 1477 N N . ILE A 1 190 ? -8.583 12.762 17.403 1.00 88.75 190 ILE A N 1
ATOM 1478 C CA . ILE A 1 190 ? -9.748 13.435 16.810 1.00 88.75 190 ILE A CA 1
ATOM 1479 C C . ILE A 1 190 ? -11.025 12.668 17.157 1.00 88.75 190 ILE A C 1
ATOM 1481 O O . ILE A 1 190 ? -10.988 11.486 17.485 1.00 88.75 190 ILE A O 1
ATOM 1485 N N . THR A 1 191 ? -12.177 13.334 17.119 1.00 87.19 191 THR A N 1
ATOM 1486 C CA . THR A 1 191 ? -13.484 12.714 17.404 1.00 87.19 191 THR A CA 1
ATOM 1487 C C . THR A 1 191 ? -14.412 12.892 16.212 1.00 87.19 191 THR A C 1
ATOM 1489 O O . THR A 1 191 ? -14.459 13.972 15.620 1.00 87.19 191 THR A O 1
ATOM 1492 N N . CYS A 1 192 ? -15.184 11.861 15.870 1.00 85.06 192 CYS A N 1
ATOM 1493 C CA . CYS A 1 192 ? -16.170 11.966 14.797 1.00 85.06 192 CYS A CA 1
ATOM 1494 C C . CYS A 1 192 ? -17.369 12.811 15.258 1.00 85.06 192 CYS A C 1
ATOM 1496 O O . CYS A 1 192 ? -18.186 12.351 16.054 1.00 85.06 192 CYS A O 1
ATOM 1498 N N . GLN A 1 193 ? -17.478 14.060 14.791 1.00 78.81 193 GLN A N 1
ATOM 1499 C CA . GLN A 1 193 ? -18.545 14.983 15.218 1.00 78.81 193 GLN A CA 1
ATOM 1500 C C . GLN A 1 193 ? -19.598 15.255 14.138 1.00 78.81 193 GLN A C 1
ATOM 1502 O O . GLN A 1 193 ? -20.787 15.314 14.451 1.00 78.81 193 GLN A O 1
ATOM 1507 N N . ASN A 1 194 ? -19.169 15.398 12.879 1.00 74.75 194 ASN A N 1
ATOM 1508 C CA . ASN A 1 194 ? -19.983 15.983 11.804 1.00 74.75 194 ASN A CA 1
ATOM 1509 C C . ASN A 1 194 ? -20.404 14.994 10.714 1.00 74.75 194 ASN A C 1
ATOM 1511 O O . ASN A 1 194 ? -20.876 15.437 9.668 1.00 74.75 194 ASN A O 1
ATOM 1515 N N . CYS A 1 195 ? -20.245 13.685 10.939 1.00 76.81 195 CYS A N 1
ATOM 1516 C CA . CYS A 1 195 ? -20.727 12.657 10.010 1.00 76.81 195 CYS A CA 1
ATOM 1517 C C . CYS A 1 195 ? -20.171 12.816 8.582 1.00 76.81 195 CYS A C 1
ATOM 1519 O O . CYS A 1 195 ? -20.879 12.627 7.593 1.00 76.81 195 CYS A O 1
ATOM 1521 N N . LYS A 1 196 ? -18.929 13.285 8.476 1.00 78.12 196 LYS A N 1
ATOM 1522 C CA . LYS A 1 196 ? -18.244 13.551 7.213 1.00 78.12 196 LYS A CA 1
ATOM 1523 C C . LYS A 1 196 ? -16.908 12.833 7.224 1.00 78.12 196 LYS A C 1
ATOM 1525 O O . LYS A 1 196 ? -16.338 12.608 8.290 1.00 78.12 196 LYS A O 1
ATOM 1530 N N . ALA A 1 197 ? -16.419 12.505 6.033 1.00 75.94 197 ALA A N 1
ATOM 1531 C CA . ALA A 1 197 ? -15.022 12.147 5.859 1.00 75.94 197 ALA A CA 1
ATOM 1532 C C . ALA A 1 197 ? -14.144 13.275 6.419 1.00 75.94 197 ALA A C 1
ATOM 1534 O O . ALA A 1 197 ? -14.429 14.453 6.181 1.00 75.94 197 ALA A O 1
ATOM 1535 N N . TRP A 1 198 ? -13.132 12.904 7.200 1.00 82.00 198 TRP A N 1
ATOM 1536 C CA . TRP A 1 198 ? -12.144 13.864 7.684 1.00 82.00 198 TRP A CA 1
ATOM 1537 C C . TRP A 1 198 ? -11.264 14.307 6.525 1.00 82.00 198 TRP A C 1
ATOM 1539 O O . TRP A 1 198 ? -10.821 13.470 5.734 1.00 82.00 198 TRP A O 1
ATOM 1549 N N . ASP A 1 199 ? -10.988 15.606 6.439 1.00 76.81 199 ASP A N 1
ATOM 1550 C CA . ASP A 1 199 ? -10.032 16.091 5.457 1.00 76.81 199 ASP A CA 1
ATOM 1551 C C . ASP A 1 199 ? -8.620 15.601 5.836 1.00 76.81 199 ASP A C 1
ATOM 1553 O O . ASP A 1 199 ? -8.241 15.680 7.008 1.00 76.81 199 ASP A O 1
ATOM 1557 N N . PRO A 1 200 ? -7.802 15.120 4.882 1.00 73.38 200 PRO A N 1
ATOM 1558 C CA . PRO A 1 200 ? -6.431 14.698 5.164 1.00 73.38 200 PRO A CA 1
ATOM 1559 C C . PRO A 1 200 ? -5.557 15.758 5.853 1.00 73.38 200 PRO A C 1
ATOM 1561 O O . PRO A 1 200 ? -4.581 15.408 6.513 1.00 73.38 200 PRO A O 1
ATOM 1564 N N . SER A 1 201 ? -5.890 17.047 5.721 1.00 73.62 201 SER A N 1
ATOM 1565 C CA . SER A 1 201 ? -5.216 18.150 6.419 1.00 73.62 201 SER A CA 1
ATOM 1566 C C . SER A 1 201 ? -5.515 18.222 7.922 1.00 73.62 201 SER A C 1
ATOM 1568 O O . SER A 1 201 ? -4.767 18.868 8.656 1.00 73.62 201 SER A O 1
ATOM 1570 N N . GLU A 1 202 ? -6.569 17.552 8.398 1.00 80.56 202 GLU A N 1
ATOM 1571 C CA . GLU A 1 202 ? -6.910 17.450 9.822 1.00 80.56 202 GLU A CA 1
ATOM 1572 C C . GLU A 1 202 ? -6.039 16.415 10.554 1.00 80.56 202 GLU A C 1
ATOM 1574 O O . GLU A 1 202 ? -5.982 16.406 11.787 1.00 80.56 202 GLU A O 1
ATOM 1579 N N . PHE A 1 203 ? -5.340 15.548 9.814 1.00 85.06 203 PHE A N 1
ATOM 1580 C CA . PHE A 1 203 ? -4.492 14.514 10.394 1.00 85.06 203 PHE A CA 1
ATOM 1581 C C . PHE A 1 203 ? -3.110 15.053 10.793 1.00 85.06 203 PHE A C 1
ATOM 1583 O O . PHE A 1 203 ? -2.511 15.868 10.084 1.00 85.06 203 PHE A O 1
ATOM 1590 N N . PRO A 1 204 ? -2.551 14.589 11.925 1.00 88.69 204 PRO A N 1
ATOM 1591 C CA . PRO A 1 204 ? -1.192 14.942 12.315 1.00 88.69 204 PRO A CA 1
ATOM 1592 C C . PRO A 1 204 ? -0.154 14.356 11.351 1.00 88.69 204 PRO A C 1
ATOM 1594 O O . PRO A 1 204 ? -0.370 13.362 10.662 1.00 88.69 204 PRO A O 1
ATOM 1597 N N . THR A 1 205 ? 1.042 14.936 11.354 1.00 84.06 205 THR A N 1
ATOM 1598 C CA . THR A 1 205 ? 2.180 14.432 10.575 1.00 84.06 205 THR A CA 1
ATOM 1599 C C . THR A 1 205 ? 3.248 13.857 11.493 1.00 84.06 205 THR A C 1
ATOM 1601 O O . THR A 1 205 ? 3.438 14.318 12.615 1.00 84.06 205 THR A O 1
ATOM 1604 N N . CYS A 1 206 ? 3.974 12.844 11.027 1.00 78.94 206 CYS A N 1
ATOM 1605 C CA . CYS A 1 206 ? 5.127 12.317 11.750 1.00 78.94 206 CYS A CA 1
ATOM 1606 C C . CYS A 1 206 ? 6.394 13.035 11.302 1.00 78.94 206 CYS A C 1
ATOM 1608 O O . CYS A 1 206 ? 6.785 12.936 10.140 1.00 78.94 206 CYS A O 1
ATOM 1610 N N . VAL A 1 207 ? 7.037 13.739 12.232 1.00 82.00 207 VAL A N 1
ATOM 1611 C CA . VAL A 1 207 ? 8.275 14.483 11.987 1.00 82.00 207 VAL A CA 1
ATOM 1612 C C . VAL A 1 207 ? 9.439 13.845 12.734 1.00 82.00 207 VAL A C 1
ATOM 1614 O O . VAL A 1 207 ? 9.293 13.365 13.863 1.00 82.00 207 VAL A O 1
ATOM 1617 N N . ASN A 1 208 ? 10.612 13.838 12.104 1.00 72.38 208 ASN A N 1
ATOM 1618 C CA . ASN A 1 208 ? 11.846 13.449 12.769 1.00 72.38 208 ASN A CA 1
ATOM 1619 C C . ASN A 1 208 ? 12.370 14.662 13.560 1.00 72.38 208 ASN A C 1
ATOM 1621 O O . ASN A 1 208 ? 12.679 15.679 12.947 1.00 72.38 208 ASN A O 1
ATOM 1625 N N . PRO A 1 209 ? 12.482 14.588 14.898 1.00 63.12 209 PRO A N 1
ATOM 1626 C CA . PRO A 1 209 ? 12.972 15.703 15.707 1.00 63.12 209 PRO A CA 1
ATOM 1627 C C . PRO A 1 209 ? 14.468 16.012 15.503 1.00 63.12 209 PRO A C 1
ATOM 1629 O O . PRO A 1 209 ? 14.957 16.973 16.088 1.00 63.12 209 PRO A O 1
ATOM 1632 N N . MET A 1 210 ? 15.194 15.196 14.730 1.00 57.56 210 MET A N 1
ATOM 1633 C CA . MET A 1 210 ? 16.618 15.366 14.413 1.00 57.56 210 MET A CA 1
ATOM 1634 C C . MET A 1 210 ? 16.891 15.690 12.930 1.00 57.56 210 MET A C 1
ATOM 1636 O O . MET A 1 210 ? 18.053 15.652 12.528 1.00 57.56 210 MET A O 1
ATOM 1640 N N . ALA A 1 211 ? 15.855 15.940 12.120 1.00 54.25 211 ALA A N 1
ATOM 1641 C CA . ALA A 1 211 ? 15.995 16.315 10.708 1.00 54.25 211 ALA A CA 1
ATOM 1642 C C . ALA A 1 211 ? 16.129 17.831 10.511 1.00 54.25 211 ALA A C 1
ATOM 1644 O O . ALA A 1 211 ? 15.506 18.584 11.293 1.00 54.25 211 ALA A O 1
#